Protein AF-A0A133UQM3-F1 (afdb_monomer)

Sequence (279 aa):
MIKKIFGLGENEELKEKLNENKQKISELKNKLEEKNKELKKQEKRAKKAITEKQDTDKELKESKHKIKSLEDRIKNLEEKKEDRGNLRKVEFITRKDTISLIKELNTLKSEKKSLITNYIENPQKAGDKKIINILNRIDSQTGYIHLQDGFKIINCVLVPPIPLKSEFFRKKRFKLEKLFEALNSDTEIGFISAHVGKTAIGLLSGTEILNFNTIKTEIKGKHSKGGFSQGRFERRRKEQIKKHVKKLAEMFKDYIEKSDYIVLNGNRRIITELKNLLP

InterPro domains:
  IPR004403 Peptide chain release factor eRF1/aRF1 [PTHR10113] (142-275)
  IPR040783 Actinobacteria/chloroflexi VLRF1 release factor [PF18859] (189-275)
  IPR042226 eRF1, domain 2 superfamily [G3DSA:3.30.420.60] (175-279)

Mean predicted aligned error: 15.22 Å

Radius of gyration: 43.63 Å; Cα contacts (8 Å, |Δi|>4): 286; chains: 1; bounding box: 125×51×116 Å

Organism: NCBI:txid1698268

Secondary structure (DSSP, 8-state):
--SSSS--HHHHHHHHHHHHHHHHHHHHHHHHHHHHHHHHHHHHHHHHHHHHHHHHHHHHHHHHHHHHHHHHHHHHHHHHHHTS----------HHHHHHHHHHHHH---TTS-EEEEEESSGGGG--HHHHHHHTTS--SS-EEEEE-TTSS-EEEE--SS----EEEEESS---HHHHHHTTS--EEEEEEE-SSEEEEEEEETTEEEEEEEEE---PPPP-S--TTHHHHHHHHHHHHHHHHHHHHHHHHHHHHT-SEEEEEE-HHHHHHHHTT--

Solvent-accessible surface area (backbone atoms only — not comparable to full-atom values): 15941 Å² total; per-residue (Å²): 145,86,92,83,84,72,84,57,70,62,54,51,56,50,50,50,53,50,50,54,50,50,50,51,51,52,53,51,51,52,54,50,53,51,51,50,54,51,48,54,53,50,52,53,50,52,54,50,54,51,50,55,49,53,53,52,52,49,54,52,50,54,51,52,55,50,50,51,55,50,50,54,50,49,50,55,52,48,54,60,48,61,71,58,56,79,75,76,76,85,77,90,74,53,74,67,54,50,53,50,50,52,56,58,52,59,71,47,71,40,92,81,37,41,21,30,26,34,35,24,56,46,48,83,73,57,78,43,70,70,56,25,60,55,44,72,73,52,94,64,92,25,18,35,34,40,38,35,39,74,85,57,84,46,72,49,75,46,70,50,97,54,74,48,78,64,45,82,46,73,28,36,42,58,76,54,62,68,61,53,48,66,74,66,52,77,56,30,35,16,38,34,44,39,46,94,39,44,28,42,39,32,33,33,40,77,93,44,75,78,42,77,50,76,52,75,49,98,57,78,77,84,78,88,71,86,56,96,59,47,68,61,53,53,50,53,43,52,51,47,50,52,54,49,44,51,53,49,43,62,68,43,46,70,37,54,79,68,25,82,43,76,47,86,44,65,42,66,70,58,53,56,59,36,62,75,65,48,134

pLDDT: mean 85.3, std 12.27, range [39.72, 96.81]

Foldseek 3Di:
DPPPDDPPVVVVVVVVVVVVVVVVVVVVVVVVVVVVVVVVVVVVVVVVVVVVVVVVVVVVVVVVVVVVVVVVVVVVVVVVVPVLDDDPPPDDDDLVVVLVVLVVQQVAFDPVLFKKKWWFQALVLPPDPVSSSVVVVDDANQGWIFIAGNVRPDTDIDHAPHRDDTDIGRGRGHDCVVSVCSSVDQFKEWEWADDQQKIKTFIDTDHDTPGIDIDGDDADDQDPDDDPCNVVNVVVNVVSLLVVLLVVQVVCQVSVVVGPYYHYHYDPVSSVSNVVSHD

Structure (mmCIF, N/CA/C/O backbone):
data_AF-A0A133UQM3-F1
#
_entry.id   AF-A0A133UQM3-F1
#
loop_
_atom_site.group_PDB
_atom_site.id
_atom_site.type_symbol
_atom_site.label_atom_id
_atom_site.label_alt_id
_atom_site.label_comp_id
_atom_site.label_asym_id
_atom_site.label_entity_id
_atom_site.label_seq_id
_atom_site.pdbx_PDB_ins_code
_atom_site.Cartn_x
_atom_site.Cartn_y
_atom_site.Cartn_z
_atom_site.occupancy
_atom_site.B_iso_or_equiv
_atom_site.auth_seq_id
_atom_site.auth_comp_id
_atom_site.auth_asym_id
_atom_site.auth_atom_id
_atom_site.pdbx_PDB_model_num
ATOM 1 N N . MET A 1 1 ? 100.388 -32.449 -81.954 1.00 48.84 1 MET A N 1
ATOM 2 C CA . MET A 1 1 ? 100.857 -33.262 -80.811 1.00 48.84 1 MET A CA 1
ATOM 3 C C . MET A 1 1 ? 101.412 -32.392 -79.669 1.00 48.84 1 MET A C 1
ATOM 5 O O . MET A 1 1 ? 102.444 -32.733 -79.128 1.00 48.84 1 MET A O 1
ATOM 9 N N . ILE A 1 2 ? 100.751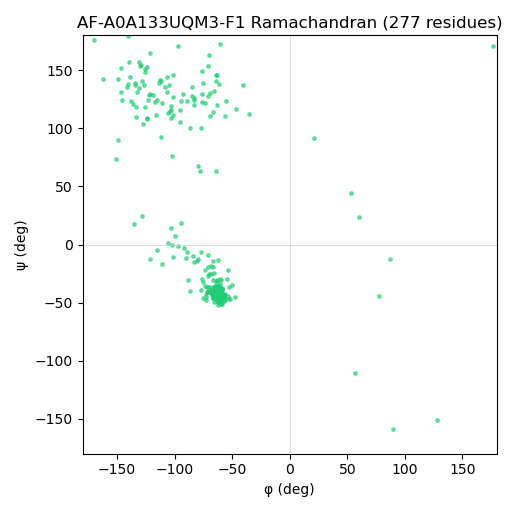 -31.296 -79.254 1.00 39.72 2 ILE A N 1
ATOM 10 C CA . ILE A 1 2 ? 101.124 -30.524 -78.043 1.00 39.72 2 ILE A CA 1
ATOM 11 C C . ILE A 1 2 ? 99.849 -29.876 -77.476 1.00 39.72 2 ILE A C 1
ATOM 13 O O . ILE A 1 2 ? 99.592 -28.695 -77.661 1.00 39.72 2 ILE A O 1
ATOM 17 N N . LYS A 1 3 ? 98.978 -30.677 -76.855 1.00 39.78 3 LYS A N 1
ATOM 18 C CA . LYS A 1 3 ? 97.788 -30.177 -76.133 1.00 39.78 3 LYS A CA 1
ATOM 19 C C . LYS A 1 3 ? 97.709 -30.745 -74.709 1.00 39.78 3 LYS A C 1
ATOM 21 O O . LYS A 1 3 ? 96.630 -30.883 -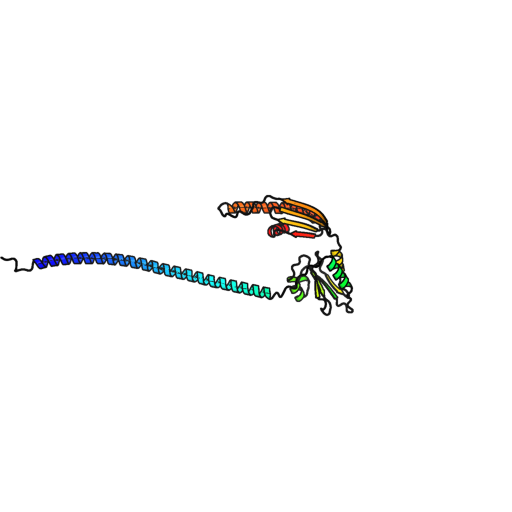74.153 1.00 39.78 3 LYS A O 1
ATOM 26 N N . LYS A 1 4 ? 98.862 -31.140 -74.150 1.00 45.03 4 LYS A N 1
ATOM 27 C CA . LYS A 1 4 ? 98.952 -31.936 -72.914 1.00 45.03 4 LYS A CA 1
ATOM 28 C C . LYS A 1 4 ? 100.006 -31.458 -71.900 1.00 45.03 4 LYS A C 1
ATOM 30 O O . LYS A 1 4 ? 100.385 -32.247 -71.049 1.00 45.03 4 LYS A O 1
ATOM 35 N N . ILE A 1 5 ? 100.508 -30.216 -71.992 1.00 48.62 5 ILE A N 1
ATOM 36 C CA . ILE A 1 5 ? 101.661 -29.773 -71.168 1.00 48.62 5 ILE A CA 1
ATOM 37 C C . ILE A 1 5 ? 101.398 -28.547 -70.266 1.00 48.62 5 ILE A C 1
ATOM 39 O O . ILE A 1 5 ? 102.153 -28.343 -69.328 1.00 48.62 5 ILE A O 1
ATOM 43 N N . PHE A 1 6 ? 100.307 -27.788 -70.407 1.00 46.19 6 PHE A N 1
ATOM 44 C CA . PHE A 1 6 ? 100.011 -26.704 -69.452 1.00 46.19 6 PHE A CA 1
ATOM 45 C C . PHE A 1 6 ? 98.523 -26.674 -69.095 1.00 46.19 6 PHE A C 1
ATOM 47 O O . PHE A 1 6 ? 97.685 -26.598 -69.991 1.00 46.19 6 PHE A O 1
ATOM 54 N N . GLY A 1 7 ? 98.210 -26.768 -67.795 1.00 51.22 7 GLY A N 1
ATOM 55 C CA . GLY A 1 7 ? 96.870 -26.820 -67.187 1.00 51.22 7 GLY A CA 1
ATOM 56 C C . GLY A 1 7 ? 96.035 -25.550 -67.388 1.00 51.22 7 GLY A C 1
ATOM 57 O O . GLY A 1 7 ? 95.692 -24.848 -66.442 1.00 51.22 7 GLY A O 1
ATOM 58 N N . LEU A 1 8 ? 95.730 -25.239 -68.647 1.00 50.31 8 LEU A N 1
ATOM 59 C CA . LEU A 1 8 ? 94.921 -24.098 -69.071 1.00 50.31 8 LEU A CA 1
ATOM 60 C C . LEU A 1 8 ? 93.421 -24.441 -69.105 1.00 50.31 8 LEU A C 1
ATOM 62 O O . LEU A 1 8 ? 92.612 -23.580 -68.785 1.00 50.31 8 LEU A O 1
ATOM 66 N N . GLY A 1 9 ? 93.051 -25.700 -69.384 1.00 52.28 9 GLY A N 1
ATOM 67 C CA . GLY A 1 9 ? 91.649 -26.154 -69.377 1.00 52.28 9 GLY A CA 1
ATOM 68 C C . GLY A 1 9 ? 91.031 -26.250 -67.976 1.00 52.28 9 GLY A C 1
ATOM 69 O O . GLY A 1 9 ? 89.885 -25.861 -67.780 1.00 52.28 9 GLY A O 1
ATOM 70 N N . GLU A 1 10 ? 91.811 -26.667 -66.973 1.00 54.97 10 GLU A N 1
ATOM 71 C CA . GLU A 1 10 ? 91.363 -26.673 -65.569 1.00 54.97 10 GLU A CA 1
ATOM 72 C C . GLU A 1 10 ? 91.143 -25.248 -65.037 1.00 54.97 10 GLU A C 1
ATOM 74 O O . GLU A 1 10 ? 90.263 -25.020 -64.214 1.00 54.97 10 GLU A O 1
ATOM 79 N N . ASN A 1 11 ? 91.899 -24.262 -65.532 1.00 59.81 11 ASN A N 1
ATOM 80 C CA . ASN A 1 11 ? 91.838 -22.873 -65.072 1.00 59.81 11 ASN A CA 1
ATOM 81 C C . ASN A 1 11 ? 90.609 -22.108 -65.603 1.00 59.81 11 ASN A C 1
ATOM 83 O O . ASN A 1 11 ? 90.114 -21.202 -64.931 1.00 59.81 11 ASN A O 1
ATOM 87 N N . GLU A 1 12 ? 90.108 -22.456 -66.791 1.00 65.56 12 GLU A N 1
ATOM 88 C CA . GLU A 1 12 ? 88.850 -21.914 -67.329 1.00 65.56 12 GLU A CA 1
ATOM 89 C C . GLU A 1 12 ? 87.627 -22.540 -66.647 1.00 65.56 12 GLU A C 1
ATOM 91 O O . GLU A 1 12 ? 86.774 -21.798 -66.156 1.00 65.56 12 GLU A O 1
ATOM 96 N N . GLU A 1 13 ? 87.593 -23.867 -66.475 1.00 68.56 13 GLU A N 1
ATOM 97 C CA . GLU A 1 13 ? 86.526 -24.538 -65.712 1.00 68.56 13 GLU A CA 1
ATOM 98 C C . GLU A 1 13 ? 86.466 -24.067 -64.249 1.00 68.56 13 GLU A C 1
ATOM 100 O O . GLU A 1 13 ? 85.384 -23.904 -63.676 1.00 68.56 13 GLU A O 1
ATOM 105 N N . LEU A 1 14 ? 87.621 -23.829 -63.615 1.00 71.56 14 LEU A N 1
ATOM 106 C CA . LEU A 1 14 ? 87.687 -23.285 -62.256 1.00 71.56 14 LEU A CA 1
ATOM 107 C C . LEU A 1 14 ? 87.132 -21.856 -62.184 1.00 71.56 14 LEU A C 1
ATOM 109 O O . LEU A 1 14 ? 86.485 -21.509 -61.194 1.00 71.56 14 LEU A O 1
ATOM 113 N N . LYS A 1 15 ? 87.344 -21.028 -63.216 1.00 73.94 15 LYS A N 1
ATOM 114 C CA . LYS A 1 15 ? 86.800 -19.661 -63.284 1.00 73.94 15 LYS A CA 1
ATOM 115 C C . LYS A 1 15 ? 85.288 -19.647 -63.496 1.00 73.94 15 LYS A C 1
ATOM 117 O O . LYS A 1 15 ? 84.616 -18.853 -62.837 1.00 73.94 15 LYS A O 1
ATOM 122 N N . GLU A 1 16 ? 84.750 -20.522 -64.344 1.00 77.75 16 GLU A N 1
ATOM 123 C CA . GLU A 1 16 ? 83.298 -20.679 -64.507 1.00 77.75 16 GLU A CA 1
ATOM 124 C C . GLU A 1 16 ? 82.640 -21.140 -63.207 1.00 77.75 16 GLU A C 1
ATOM 126 O O . GLU A 1 16 ? 81.738 -20.464 -62.708 1.00 77.75 16 GLU A O 1
ATOM 131 N N . LYS A 1 17 ? 83.170 -22.193 -62.569 1.00 79.50 17 LYS A N 1
ATOM 132 C CA . LYS A 1 17 ? 82.683 -22.670 -61.262 1.00 79.50 17 LYS A CA 1
ATOM 133 C C . LYS A 1 17 ? 82.770 -21.590 -60.184 1.00 79.50 17 LYS A C 1
ATOM 135 O O . LYS A 1 17 ? 81.877 -21.475 -59.345 1.00 79.50 17 LYS A O 1
ATOM 140 N N . LEU A 1 18 ? 83.826 -20.770 -60.183 1.00 80.25 18 LEU A N 1
ATOM 141 C CA . LEU A 1 18 ? 83.955 -19.642 -59.257 1.00 80.25 18 LEU A CA 1
ATOM 142 C C . LEU A 1 18 ? 82.853 -18.597 -59.489 1.00 80.25 18 LEU A C 1
ATOM 144 O O . LEU A 1 18 ? 82.320 -18.048 -58.524 1.00 80.25 18 LEU A O 1
ATOM 148 N N . ASN A 1 19 ? 82.514 -18.311 -60.746 1.00 81.31 19 ASN A N 1
ATOM 149 C CA . ASN A 1 19 ? 81.503 -17.319 -61.094 1.00 81.31 19 ASN A CA 1
ATOM 150 C C . ASN A 1 19 ? 80.082 -17.821 -60.788 1.00 81.31 19 ASN A C 1
ATOM 152 O O . ASN A 1 19 ? 79.305 -17.103 -60.160 1.00 81.31 19 ASN A O 1
ATOM 156 N N . GLU A 1 20 ? 79.782 -19.082 -61.109 1.00 82.38 20 GLU A N 1
ATOM 157 C CA . GLU A 1 20 ? 78.534 -19.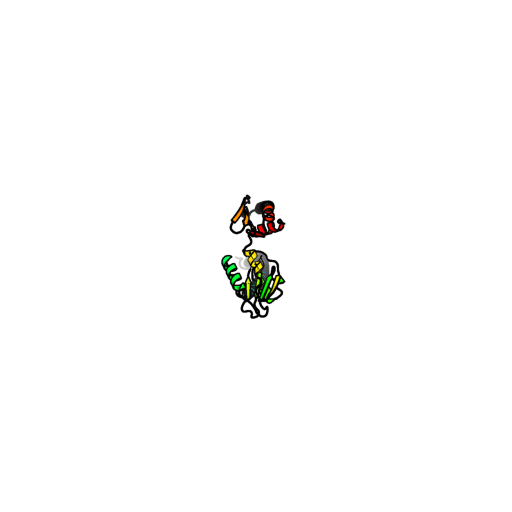750 -60.718 1.00 82.38 20 GLU A CA 1
ATOM 158 C C . GLU A 1 20 ? 78.363 -19.789 -59.197 1.00 82.38 20 GLU A C 1
ATOM 160 O O . GLU A 1 20 ? 77.297 -19.469 -58.669 1.00 82.38 20 GLU A O 1
ATOM 165 N N . ASN A 1 21 ? 79.426 -20.125 -58.460 1.00 83.19 21 ASN A N 1
ATOM 166 C CA . ASN A 1 21 ? 79.391 -20.127 -57.000 1.00 83.19 21 ASN A CA 1
ATOM 167 C C . ASN A 1 21 ? 79.179 -18.718 -56.438 1.00 83.19 21 ASN A C 1
ATOM 169 O O . ASN A 1 21 ? 78.422 -18.554 -55.483 1.00 83.19 21 ASN A O 1
ATOM 173 N N . LYS A 1 22 ? 79.784 -17.683 -57.034 1.00 83.44 22 LYS A N 1
ATOM 174 C CA . LYS A 1 22 ? 79.541 -16.284 -56.647 1.00 83.44 22 LYS A CA 1
ATOM 175 C C . LYS A 1 22 ? 78.092 -15.864 -56.896 1.00 83.44 22 LYS A C 1
ATOM 177 O O . LYS A 1 22 ? 77.503 -15.224 -56.024 1.00 83.44 22 LYS A O 1
ATOM 182 N N . GLN A 1 23 ? 77.505 -16.258 -58.025 1.00 83.69 23 GLN A N 1
ATOM 183 C CA . GLN A 1 23 ? 76.090 -16.014 -58.320 1.00 83.69 23 GLN A CA 1
ATOM 184 C C . GLN A 1 23 ? 75.180 -16.731 -57.315 1.00 83.69 23 GLN A C 1
ATOM 186 O O . GLN A 1 23 ? 74.346 -16.081 -56.686 1.00 83.69 23 GLN A O 1
ATOM 191 N N . LYS A 1 24 ? 75.420 -18.021 -57.043 1.00 85.50 24 LYS A N 1
ATOM 192 C CA . LYS A 1 24 ? 74.698 -18.783 -56.006 1.00 85.50 24 LYS A CA 1
ATOM 193 C C . LYS A 1 24 ? 74.812 -18.152 -54.624 1.00 85.50 24 LYS A C 1
ATOM 195 O O . LYS A 1 24 ? 73.818 -18.058 -53.909 1.00 85.50 24 LYS A O 1
ATOM 200 N N . ILE A 1 25 ? 76.003 -17.694 -54.237 1.00 86.31 25 ILE A N 1
ATOM 201 C CA . ILE A 1 25 ? 76.216 -16.999 -52.962 1.00 86.31 25 ILE A CA 1
ATOM 202 C C . ILE A 1 25 ? 75.401 -15.703 -52.921 1.00 86.31 25 ILE A C 1
ATOM 204 O O . ILE A 1 25 ? 74.799 -15.404 -51.891 1.00 86.31 25 ILE A O 1
ATOM 208 N N . SER A 1 26 ? 75.351 -14.941 -54.016 1.00 85.06 26 SER A N 1
ATOM 209 C CA . SER A 1 26 ? 74.553 -13.713 -54.079 1.00 85.06 26 SER A CA 1
ATOM 210 C C . SER A 1 26 ? 73.052 -13.991 -53.988 1.00 85.06 26 SER A C 1
ATOM 212 O O . SER A 1 26 ? 72.344 -13.309 -53.250 1.00 85.06 26 SER A O 1
ATOM 214 N N . GLU A 1 27 ? 72.556 -15.010 -54.687 1.00 86.75 27 GLU A N 1
ATOM 215 C CA . GLU A 1 27 ? 71.149 -15.413 -54.617 1.00 86.75 27 GLU A CA 1
ATOM 216 C C . GLU A 1 27 ? 70.759 -15.909 -53.223 1.00 86.75 27 GLU A C 1
ATOM 218 O O . GLU A 1 27 ? 69.703 -15.550 -52.700 1.00 86.75 27 GLU A O 1
ATOM 223 N N . LEU A 1 28 ? 71.616 -16.720 -52.596 1.00 88.69 28 LEU A N 1
ATOM 224 C CA . LEU A 1 28 ? 71.396 -17.212 -51.238 1.00 88.69 28 LEU A CA 1
ATOM 225 C C . LEU A 1 28 ? 71.399 -16.070 -50.221 1.00 88.69 28 LEU A C 1
ATOM 227 O O . LEU A 1 28 ? 70.564 -16.079 -49.319 1.00 88.69 28 LEU A O 1
ATOM 231 N N . LYS A 1 29 ? 72.273 -15.067 -50.380 1.00 86.25 29 LYS A N 1
ATOM 232 C CA . LYS A 1 29 ? 72.271 -13.860 -49.540 1.00 86.25 29 LYS A CA 1
ATOM 233 C C . LYS A 1 29 ? 70.961 -13.084 -49.665 1.00 86.25 29 LYS A C 1
ATOM 235 O O . LYS A 1 29 ? 70.368 -12.758 -48.640 1.00 86.25 29 LYS A O 1
ATOM 240 N N . ASN A 1 30 ? 70.463 -12.880 -50.884 1.00 88.00 30 ASN A N 1
ATOM 241 C CA . ASN A 1 30 ? 69.186 -12.196 -51.109 1.00 88.00 30 ASN A CA 1
ATOM 242 C C . ASN A 1 30 ? 68.010 -12.967 -50.485 1.00 88.00 30 ASN A C 1
ATOM 244 O O . ASN A 1 30 ? 67.217 -12.392 -49.741 1.00 88.00 30 ASN A O 1
ATOM 248 N N . LYS A 1 31 ? 67.946 -14.291 -50.690 1.00 90.25 31 LYS A N 1
ATOM 249 C CA . LYS A 1 31 ? 66.925 -15.154 -50.063 1.00 90.25 31 LYS A CA 1
ATOM 250 C C . LYS A 1 31 ? 66.995 -15.126 -48.534 1.00 90.25 31 LYS A C 1
ATOM 252 O O . LYS A 1 31 ? 65.964 -15.184 -47.864 1.00 90.25 31 LYS A O 1
ATOM 257 N N . LEU A 1 32 ? 68.200 -15.055 -47.969 1.00 91.62 32 LEU A N 1
ATOM 258 C CA . LEU A 1 32 ? 68.413 -14.977 -46.525 1.00 91.62 32 LEU A CA 1
ATOM 259 C C . LEU A 1 32 ? 67.937 -13.623 -45.974 1.00 91.62 32 LEU A C 1
ATOM 261 O O . LEU A 1 32 ? 67.269 -13.586 -44.940 1.00 91.62 32 LEU A O 1
ATOM 265 N N . GLU A 1 33 ? 68.201 -12.520 -46.677 1.00 90.62 33 GLU A N 1
ATOM 266 C CA . GLU A 1 33 ? 67.678 -11.199 -46.310 1.00 90.62 33 GLU A CA 1
ATOM 267 C C . GLU A 1 33 ? 66.149 -11.125 -46.367 1.00 90.62 33 GLU A C 1
ATOM 269 O O . GLU A 1 33 ? 65.528 -10.582 -45.448 1.00 90.62 33 GLU A O 1
ATOM 274 N N . GLU A 1 34 ? 65.529 -11.685 -47.408 1.00 90.38 34 GLU A N 1
ATOM 275 C CA . GLU A 1 34 ? 64.069 -11.752 -47.531 1.00 90.38 34 GLU A CA 1
ATOM 276 C C . GLU A 1 34 ? 63.445 -12.568 -46.396 1.00 90.38 34 GLU A C 1
ATOM 278 O O . GLU A 1 34 ? 62.572 -12.060 -45.685 1.00 90.38 34 GLU A O 1
ATOM 283 N N . LYS A 1 35 ? 63.958 -13.778 -46.133 1.00 89.00 35 LYS A N 1
ATOM 284 C CA . LYS A 1 35 ? 63.494 -14.604 -45.007 1.00 89.00 35 LYS A CA 1
ATOM 285 C C . LYS A 1 35 ? 63.664 -13.906 -43.660 1.00 89.00 35 LYS A C 1
ATOM 287 O O . LYS A 1 35 ? 62.772 -13.980 -42.818 1.00 89.00 35 LYS A O 1
ATOM 292 N N . ASN A 1 36 ? 64.761 -13.181 -43.449 1.00 86.12 36 ASN A N 1
ATOM 293 C CA . ASN A 1 36 ? 64.969 -12.413 -42.219 1.00 86.12 36 ASN A CA 1
ATOM 294 C C . ASN A 1 36 ? 63.960 -11.266 -42.065 1.00 86.12 36 ASN A C 1
ATOM 296 O O . ASN A 1 36 ? 63.510 -10.981 -40.951 1.00 86.12 36 ASN A O 1
ATOM 300 N N . LYS A 1 37 ? 63.580 -10.598 -43.161 1.00 89.75 37 LYS A N 1
ATOM 301 C CA . LYS A 1 37 ? 62.522 -9.574 -43.141 1.00 89.75 37 LYS A CA 1
ATOM 302 C C . LYS A 1 37 ? 61.162 -10.191 -42.804 1.00 89.75 37 LYS A C 1
ATOM 304 O O . LYS A 1 37 ? 60.422 -9.618 -42.000 1.00 89.75 37 LYS A O 1
ATOM 309 N N . GLU A 1 38 ? 60.844 -11.358 -43.362 1.00 89.06 38 GLU A N 1
ATOM 310 C CA . GLU A 1 38 ? 59.617 -12.093 -43.037 1.00 89.06 38 GLU A CA 1
ATOM 311 C C . GLU A 1 38 ? 59.578 -12.542 -41.575 1.00 89.06 38 GLU A C 1
ATOM 313 O O . GLU A 1 38 ? 58.576 -12.301 -40.896 1.00 89.06 38 GLU A O 1
ATOM 318 N N . LEU A 1 39 ? 60.679 -13.102 -41.063 1.00 91.69 39 LEU A N 1
ATOM 319 C CA . LEU A 1 39 ? 60.806 -13.536 -39.672 1.00 91.69 39 LEU A CA 1
ATOM 320 C C . LEU A 1 39 ? 60.547 -12.368 -38.710 1.00 91.69 39 LEU A C 1
ATOM 322 O O . LEU A 1 39 ? 59.686 -12.463 -37.838 1.00 91.69 39 LEU A O 1
ATOM 326 N N . LYS A 1 40 ? 61.179 -11.207 -38.938 1.00 88.50 40 LYS A N 1
ATOM 327 C CA . LYS A 1 40 ? 60.949 -9.992 -38.132 1.00 88.50 40 LYS A CA 1
ATOM 328 C C . LYS A 1 40 ? 59.487 -9.535 -38.157 1.00 88.50 40 LYS A C 1
ATOM 330 O O . LYS A 1 40 ? 58.956 -9.058 -37.150 1.00 88.50 40 LYS A O 1
ATOM 335 N N . LYS A 1 41 ? 58.808 -9.663 -39.303 1.00 91.25 41 LYS A N 1
ATOM 336 C CA . LYS A 1 41 ? 57.383 -9.318 -39.436 1.00 91.25 41 LYS A CA 1
ATOM 337 C C . LYS A 1 41 ? 56.499 -10.298 -38.661 1.00 91.25 41 LYS A C 1
ATOM 339 O O . LYS A 1 41 ? 55.540 -9.859 -38.023 1.00 91.25 41 LYS A O 1
ATOM 344 N N . GLN A 1 42 ? 56.819 -11.591 -38.694 1.00 87.56 42 GLN A N 1
ATOM 345 C CA . GLN A 1 42 ? 56.122 -12.621 -37.921 1.00 87.56 42 GLN A CA 1
ATOM 346 C C . GLN A 1 42 ? 56.341 -12.442 -36.416 1.00 87.56 42 GLN A C 1
ATOM 348 O O . GLN A 1 42 ? 55.364 -12.421 -35.673 1.00 87.56 42 GLN A O 1
ATOM 353 N N . GLU A 1 43 ? 57.570 -12.185 -35.968 1.00 87.38 43 GLU A N 1
ATOM 354 C CA . GLU A 1 43 ? 57.878 -11.892 -34.562 1.00 87.38 43 GLU A CA 1
ATOM 355 C C . GLU A 1 43 ? 57.114 -10.667 -34.051 1.00 87.38 43 GLU A C 1
ATOM 357 O O . GLU A 1 43 ? 56.551 -10.684 -32.956 1.00 87.38 43 GLU A O 1
ATOM 362 N N . LYS A 1 44 ? 57.032 -9.599 -34.856 1.00 88.50 44 LYS A N 1
ATOM 363 C CA . LYS A 1 44 ? 56.258 -8.402 -34.498 1.00 88.50 44 LYS A CA 1
ATOM 364 C C . LYS A 1 44 ? 54.759 -8.700 -34.382 1.00 88.50 44 LYS A C 1
ATOM 366 O O . LYS A 1 44 ? 54.106 -8.152 -33.498 1.00 88.50 44 LYS A O 1
ATOM 371 N N . ARG A 1 45 ? 54.209 -9.555 -35.254 1.00 88.19 45 ARG A N 1
ATOM 372 C CA . ARG A 1 45 ? 52.808 -10.012 -35.174 1.00 88.19 45 ARG A CA 1
ATOM 373 C C . ARG A 1 45 ? 52.571 -10.885 -33.943 1.00 88.19 45 ARG A C 1
ATOM 375 O O . ARG A 1 45 ? 51.597 -10.654 -33.238 1.00 88.19 45 ARG A O 1
ATOM 382 N N . ALA A 1 46 ? 53.480 -11.814 -33.653 1.00 87.69 46 ALA A N 1
ATOM 383 C CA . ALA A 1 46 ? 53.406 -12.676 -32.479 1.00 87.69 46 ALA A CA 1
ATOM 384 C C . ALA A 1 46 ? 53.431 -11.857 -31.180 1.00 87.69 46 ALA A C 1
ATOM 386 O O . ALA A 1 46 ? 52.585 -12.059 -30.316 1.00 87.69 46 ALA A O 1
ATOM 387 N N . LYS A 1 47 ? 54.325 -10.861 -31.077 1.00 91.56 47 LYS A N 1
ATOM 388 C CA . LYS A 1 47 ? 54.373 -9.946 -29.925 1.00 91.56 47 LYS A CA 1
ATOM 389 C C . LYS A 1 47 ? 53.055 -9.196 -29.725 1.00 91.56 47 LYS A C 1
ATOM 391 O O . LYS A 1 47 ? 52.549 -9.175 -28.612 1.00 91.56 47 LYS A O 1
ATOM 396 N N . LYS A 1 48 ? 52.477 -8.636 -30.795 1.00 90.56 48 LYS A N 1
ATOM 397 C CA . LYS A 1 48 ? 51.180 -7.940 -30.722 1.00 90.56 48 LYS A CA 1
ATOM 398 C C . LYS A 1 48 ? 50.045 -8.857 -30.266 1.00 90.56 48 LYS A C 1
ATOM 400 O O . LYS A 1 48 ? 49.311 -8.485 -29.362 1.00 90.56 48 LYS A O 1
ATOM 405 N N . ALA A 1 49 ? 49.947 -10.058 -30.835 1.00 89.56 49 ALA A N 1
ATOM 406 C CA . ALA A 1 49 ? 48.914 -11.022 -30.463 1.00 89.56 49 ALA A CA 1
ATOM 407 C C . ALA A 1 49 ? 49.031 -11.467 -28.993 1.00 89.56 49 ALA A C 1
ATOM 409 O O . ALA A 1 49 ? 48.020 -11.671 -28.327 1.00 89.56 49 ALA A O 1
ATOM 410 N N . ILE A 1 50 ? 50.257 -11.589 -28.468 1.00 91.12 50 ILE A N 1
ATOM 411 C CA . ILE A 1 50 ? 50.487 -11.886 -27.048 1.00 91.12 50 ILE A CA 1
ATOM 412 C C . ILE A 1 50 ? 49.995 -10.734 -26.169 1.00 91.12 50 ILE A C 1
ATOM 414 O O . ILE A 1 50 ? 49.322 -10.993 -25.177 1.00 91.12 50 ILE A O 1
ATOM 418 N N . THR A 1 51 ? 50.291 -9.483 -26.530 1.00 89.50 51 THR A N 1
ATOM 419 C CA . THR A 1 51 ? 49.815 -8.312 -25.778 1.00 89.50 51 THR A CA 1
ATOM 420 C C . THR A 1 51 ? 48.289 -8.214 -25.796 1.00 89.50 51 THR A C 1
ATOM 422 O O . THR A 1 51 ? 47.682 -8.127 -24.738 1.00 89.50 51 THR A O 1
ATOM 425 N N . GLU A 1 52 ? 47.654 -8.347 -26.964 1.00 91.75 52 GLU A N 1
ATOM 426 C CA . GLU A 1 52 ? 46.186 -8.342 -27.089 1.00 91.75 52 GLU A CA 1
ATOM 427 C C . GLU A 1 52 ? 45.536 -9.472 -26.271 1.00 91.75 52 GLU A C 1
ATOM 429 O O . GLU A 1 52 ? 44.509 -9.278 -25.616 1.00 91.75 52 GLU A O 1
ATOM 434 N N . LYS A 1 53 ? 46.159 -10.656 -26.241 1.00 93.69 53 LYS A N 1
ATOM 435 C CA . LYS A 1 53 ? 45.714 -11.761 -25.386 1.00 93.69 53 LYS A CA 1
ATOM 436 C C . LYS A 1 53 ? 45.841 -11.422 -23.896 1.00 93.69 53 LYS A C 1
ATOM 438 O O . LYS A 1 53 ? 44.931 -11.703 -23.128 1.00 93.69 53 LYS A O 1
ATOM 443 N N . GLN A 1 54 ? 46.948 -10.813 -23.477 1.00 92.00 54 GLN A N 1
ATOM 444 C CA . GLN A 1 54 ? 47.149 -10.417 -22.080 1.00 92.00 54 GLN A CA 1
ATOM 445 C C . GLN A 1 54 ? 46.137 -9.357 -21.630 1.00 92.00 54 GLN A C 1
ATOM 447 O O . GLN A 1 54 ? 45.606 -9.456 -20.523 1.00 92.00 54 GLN A O 1
ATOM 452 N N . ASP A 1 55 ? 45.841 -8.381 -22.488 1.00 90.81 55 ASP A N 1
ATOM 453 C CA . ASP A 1 55 ? 44.856 -7.337 -22.202 1.00 90.81 55 ASP A CA 1
ATOM 454 C C . ASP A 1 55 ? 43.443 -7.929 -22.076 1.00 90.81 55 ASP A C 1
ATOM 456 O O . ASP A 1 55 ? 42.746 -7.678 -21.091 1.00 90.81 55 ASP A O 1
ATOM 460 N N . THR A 1 56 ? 43.049 -8.806 -23.004 1.00 89.88 56 THR A N 1
ATOM 461 C CA . THR A 1 56 ? 41.745 -9.493 -22.947 1.00 89.88 56 THR A CA 1
ATOM 462 C C . THR A 1 56 ? 41.619 -10.435 -21.745 1.00 89.88 56 THR A C 1
ATOM 464 O O . THR A 1 56 ? 40.569 -10.472 -21.098 1.00 89.88 56 THR A O 1
ATOM 467 N N . ASP A 1 57 ? 42.686 -11.150 -21.373 1.00 90.00 57 ASP A N 1
ATOM 468 C CA . ASP A 1 57 ? 42.715 -11.991 -20.169 1.00 90.00 57 ASP A CA 1
ATOM 469 C C . ASP A 1 57 ? 42.553 -11.151 -18.888 1.00 90.00 57 ASP A C 1
ATOM 471 O O . ASP A 1 57 ? 41.875 -11.569 -17.938 1.00 90.00 57 ASP A O 1
ATOM 475 N N . LYS A 1 58 ? 43.131 -9.942 -18.859 1.00 91.38 58 LYS A N 1
ATOM 476 C CA . LYS A 1 58 ? 42.974 -8.998 -17.747 1.00 91.38 58 LYS A CA 1
ATOM 477 C C . LYS A 1 58 ? 41.527 -8.512 -17.626 1.00 91.38 58 LYS A C 1
ATOM 479 O O . LYS A 1 58 ? 40.949 -8.615 -16.542 1.00 91.38 58 LYS A O 1
ATOM 484 N N . GLU A 1 59 ? 40.917 -8.070 -18.724 1.00 91.81 59 GLU A N 1
ATOM 485 C CA . GLU A 1 59 ? 39.510 -7.635 -18.755 1.00 91.81 59 GLU A CA 1
ATOM 486 C C . GLU A 1 59 ? 38.541 -8.758 -18.350 1.00 91.81 59 GLU A C 1
ATOM 488 O O . GLU A 1 59 ? 37.582 -8.542 -17.595 1.00 91.81 59 GLU A O 1
ATOM 493 N N . LEU A 1 60 ? 38.810 -9.990 -18.799 1.00 93.81 60 LEU A N 1
ATOM 494 C CA . LEU A 1 60 ? 38.026 -11.166 -18.432 1.00 93.81 60 LEU A CA 1
ATOM 495 C C . LEU A 1 60 ? 38.105 -11.441 -16.926 1.00 93.81 60 LEU A C 1
ATOM 497 O O . LEU A 1 60 ? 37.090 -11.751 -16.293 1.00 93.81 60 LEU A O 1
ATOM 501 N N . LYS A 1 61 ? 39.300 -11.324 -16.335 1.00 93.00 61 LYS A N 1
ATOM 502 C CA . LYS A 1 61 ? 39.508 -11.531 -14.898 1.00 93.00 61 LYS A CA 1
ATOM 503 C C . LYS A 1 61 ? 38.777 -10.474 -14.070 1.00 93.00 61 LYS A C 1
ATOM 505 O O . LYS A 1 61 ? 38.085 -10.828 -13.115 1.00 93.00 61 LYS A O 1
ATOM 510 N N . GLU A 1 62 ? 38.872 -9.204 -14.453 1.00 92.31 62 GLU A N 1
ATOM 511 C CA . GLU A 1 62 ? 38.152 -8.104 -13.799 1.00 92.31 62 GLU A CA 1
ATOM 512 C C . GLU A 1 62 ? 36.630 -8.305 -13.864 1.00 92.31 62 GLU A C 1
ATOM 514 O O . GLU A 1 62 ? 35.932 -8.189 -12.851 1.00 92.31 62 GLU A O 1
ATOM 519 N N . SER A 1 63 ? 36.116 -8.709 -15.028 1.00 91.31 63 SER A N 1
ATOM 520 C CA . SER A 1 63 ? 34.693 -9.004 -15.221 1.00 91.31 63 SER A CA 1
ATOM 521 C C . SER A 1 63 ? 34.219 -10.173 -14.351 1.00 91.31 63 SER A C 1
ATOM 523 O O . SER A 1 63 ? 33.183 -10.064 -13.691 1.00 91.31 63 SER A O 1
ATOM 525 N N . LYS A 1 64 ? 34.994 -11.265 -14.268 1.00 91.25 64 LYS A N 1
ATOM 526 C CA . LYS A 1 64 ? 34.691 -12.412 -13.390 1.00 91.25 64 LYS A CA 1
ATOM 527 C C . LYS A 1 64 ? 34.654 -12.018 -11.914 1.00 91.25 64 LYS A C 1
ATOM 529 O O . LYS A 1 64 ? 33.739 -12.423 -11.201 1.00 91.25 64 LYS A O 1
ATOM 534 N N . HIS A 1 65 ? 35.606 -11.202 -11.456 1.00 93.38 65 HIS A N 1
ATOM 535 C CA . HIS A 1 65 ? 35.594 -10.691 -10.083 1.00 93.38 65 HIS A CA 1
ATOM 536 C C . HIS A 1 65 ? 34.347 -9.847 -9.796 1.00 93.38 65 HIS A C 1
ATOM 538 O O . HIS A 1 65 ? 33.753 -9.969 -8.724 1.00 93.38 65 HIS A O 1
ATOM 544 N N . LYS A 1 66 ? 33.913 -9.029 -10.761 1.00 93.31 66 LYS A N 1
ATOM 545 C CA . LYS A 1 66 ? 32.712 -8.201 -10.625 1.00 93.31 66 LYS A CA 1
ATOM 546 C C . LYS A 1 66 ? 31.434 -9.036 -10.564 1.00 93.31 66 LYS A C 1
ATOM 548 O O . LYS A 1 66 ? 30.586 -8.753 -9.723 1.00 93.31 66 LYS A O 1
ATOM 553 N N . ILE A 1 67 ? 31.316 -10.068 -11.402 1.00 93.19 67 ILE A N 1
ATOM 554 C CA . ILE A 1 67 ? 30.187 -11.012 -11.367 1.00 93.19 67 ILE A CA 1
ATOM 555 C C . ILE A 1 67 ? 30.121 -11.692 -10.002 1.00 93.19 67 ILE A C 1
ATOM 557 O O . ILE A 1 67 ? 29.094 -11.591 -9.343 1.00 93.19 67 ILE A O 1
ATOM 561 N N . LYS A 1 68 ? 31.237 -12.254 -9.524 1.00 92.56 68 LYS A N 1
ATOM 562 C CA . LYS A 1 68 ? 31.289 -12.910 -8.211 1.00 92.56 68 LYS A CA 1
ATOM 563 C C . LYS A 1 68 ? 30.880 -11.968 -7.073 1.00 92.56 68 LYS A C 1
ATOM 565 O O . LYS A 1 68 ? 30.067 -12.324 -6.232 1.00 92.56 68 LYS A O 1
ATOM 570 N N . SER A 1 69 ? 31.375 -10.728 -7.082 1.00 92.75 69 SER A N 1
ATOM 571 C CA . SER A 1 69 ? 30.985 -9.719 -6.087 1.00 92.75 69 SER A CA 1
ATOM 572 C C . SER A 1 69 ? 29.489 -9.373 -6.136 1.00 92.75 69 SER A C 1
ATOM 574 O O . SER A 1 69 ? 28.877 -9.110 -5.097 1.00 92.75 69 SER A O 1
ATOM 576 N N . LEU A 1 70 ? 28.888 -9.350 -7.329 1.00 91.50 70 LEU A N 1
ATOM 577 C CA . LEU A 1 70 ? 27.453 -9.122 -7.494 1.00 91.50 70 LEU A CA 1
ATOM 578 C C . LEU A 1 70 ? 26.629 -10.332 -7.044 1.00 91.50 70 LEU A C 1
ATOM 580 O O . LEU A 1 70 ? 25.622 -10.134 -6.371 1.00 91.50 70 LEU A O 1
ATOM 584 N N . GLU A 1 71 ? 27.066 -11.550 -7.355 1.00 88.69 71 GLU A N 1
ATOM 585 C CA . GLU A 1 71 ? 26.449 -12.796 -6.885 1.00 88.69 71 GLU A CA 1
ATOM 586 C C . GLU A 1 71 ? 26.467 -12.872 -5.356 1.00 88.69 71 GLU A C 1
ATOM 588 O O . GLU A 1 71 ? 25.419 -13.067 -4.744 1.00 88.69 71 GLU A O 1
ATOM 593 N N . ASP A 1 72 ? 27.612 -12.592 -4.726 1.00 91.88 72 ASP A N 1
ATOM 594 C CA . ASP A 1 72 ? 27.735 -12.544 -3.266 1.00 91.88 72 ASP A CA 1
ATOM 595 C C . ASP A 1 72 ? 26.800 -11.481 -2.661 1.00 91.88 72 ASP A C 1
ATOM 597 O O . ASP A 1 72 ? 26.183 -11.691 -1.614 1.00 91.88 72 ASP A O 1
ATOM 601 N N . ARG A 1 73 ? 26.642 -10.324 -3.318 1.00 91.75 73 ARG A N 1
ATOM 602 C CA . ARG A 1 73 ? 25.681 -9.293 -2.892 1.00 91.75 73 ARG A CA 1
ATOM 603 C C . ARG A 1 73 ? 24.233 -9.753 -3.028 1.00 91.75 73 ARG A C 1
ATOM 605 O O . ARG A 1 73 ? 23.446 -9.461 -2.131 1.00 91.75 73 ARG A O 1
ATOM 612 N N . ILE A 1 74 ? 23.876 -10.427 -4.120 1.00 87.75 74 ILE A N 1
ATOM 613 C CA . ILE A 1 74 ? 22.527 -10.971 -4.333 1.00 87.75 74 ILE A CA 1
ATOM 614 C C . ILE A 1 74 ? 22.225 -12.018 -3.266 1.00 87.75 74 ILE A C 1
ATOM 616 O O . ILE A 1 74 ? 21.219 -11.877 -2.578 1.00 87.75 74 ILE A O 1
ATOM 620 N N . LYS A 1 75 ? 23.138 -12.967 -3.038 1.00 84.44 75 LYS A N 1
ATOM 621 C CA . LYS A 1 75 ? 23.002 -13.996 -2.005 1.00 84.44 75 LYS A CA 1
ATOM 622 C C . LYS A 1 75 ? 22.793 -13.386 -0.618 1.00 84.44 75 LYS A C 1
ATOM 624 O O . LYS A 1 75 ? 21.825 -13.709 0.057 1.00 84.44 75 LYS A O 1
ATOM 629 N N . ASN A 1 76 ? 23.609 -12.401 -0.235 1.00 79.56 76 ASN A N 1
ATOM 630 C CA . ASN A 1 76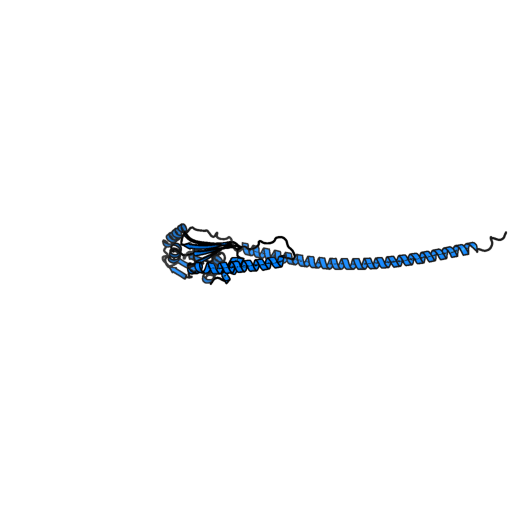 ? 23.428 -11.673 1.028 1.00 79.56 76 ASN A CA 1
ATOM 631 C C . ASN A 1 76 ? 22.075 -10.939 1.118 1.00 79.56 76 ASN A C 1
ATOM 633 O O . ASN A 1 76 ? 21.526 -10.765 2.206 1.00 79.56 76 ASN A O 1
ATOM 637 N N . LEU A 1 77 ? 21.548 -10.429 0.001 1.00 77.31 77 LEU A N 1
ATOM 638 C CA . LEU A 1 77 ? 20.236 -9.778 -0.038 1.00 77.31 77 LEU A CA 1
ATOM 639 C C . LEU A 1 77 ? 19.084 -10.789 0.029 1.00 77.31 77 LEU A C 1
ATOM 641 O O . LEU A 1 77 ? 18.035 -10.450 0.575 1.00 77.31 77 LEU A O 1
ATOM 645 N N . GLU A 1 78 ? 19.267 -11.988 -0.518 1.00 71.56 78 GLU A N 1
ATOM 646 C CA . GLU A 1 78 ? 18.319 -13.104 -0.463 1.00 71.56 78 GLU A CA 1
ATOM 647 C C . GLU A 1 78 ? 18.275 -13.734 0.929 1.00 71.56 78 GLU A C 1
ATOM 649 O O . GLU A 1 78 ? 17.192 -13.843 1.496 1.00 71.56 78 GLU A O 1
ATOM 654 N N . GLU A 1 79 ? 19.423 -13.986 1.557 1.00 70.12 79 GLU A N 1
ATOM 655 C CA . GLU A 1 79 ? 19.500 -14.438 2.953 1.00 70.12 79 GLU A CA 1
ATOM 656 C C . GLU A 1 79 ? 18.855 -13.405 3.894 1.00 70.12 79 GLU A C 1
ATOM 658 O O . GLU A 1 79 ? 18.013 -13.738 4.723 1.00 70.12 79 GLU A O 1
ATOM 663 N N . LYS A 1 80 ? 19.113 -12.103 3.684 1.00 61.50 80 LYS A N 1
ATOM 664 C CA . LYS A 1 80 ? 18.411 -11.017 4.401 1.00 61.50 80 LYS A CA 1
ATOM 665 C C . LYS A 1 80 ? 16.922 -10.892 4.064 1.00 61.50 80 LYS A C 1
ATOM 667 O O . LYS A 1 80 ? 16.227 -10.129 4.740 1.00 61.50 80 LYS A O 1
ATOM 672 N N . LYS A 1 81 ? 16.422 -11.525 2.998 1.00 56.31 81 LYS A N 1
ATOM 673 C CA . LYS A 1 81 ? 14.981 -11.638 2.713 1.00 56.31 81 LYS A CA 1
ATOM 674 C C . LYS A 1 81 ? 14.384 -12.851 3.418 1.00 56.31 81 LYS A C 1
ATOM 676 O O . LYS A 1 81 ? 13.294 -12.704 3.957 1.00 56.31 81 LYS A O 1
ATOM 681 N N . GLU A 1 82 ? 15.079 -13.982 3.459 1.00 52.12 82 GLU A N 1
ATOM 682 C CA . GLU A 1 82 ? 14.646 -15.180 4.192 1.00 52.12 82 GLU A CA 1
ATOM 683 C C . GLU A 1 82 ? 14.599 -14.931 5.710 1.00 52.12 82 GLU A C 1
ATOM 685 O O . GLU A 1 82 ? 13.633 -15.314 6.370 1.00 52.12 82 GLU A O 1
ATOM 690 N N . ASP A 1 83 ? 15.540 -14.144 6.244 1.00 46.88 83 ASP A N 1
ATOM 691 C CA . ASP A 1 83 ? 15.563 -13.716 7.652 1.00 46.88 83 ASP A CA 1
ATOM 692 C C . ASP A 1 83 ? 14.461 -12.684 7.999 1.00 46.88 83 ASP A C 1
ATOM 694 O O . ASP A 1 83 ? 14.170 -12.394 9.168 1.00 46.88 83 ASP A O 1
ATOM 698 N N . ARG A 1 84 ? 13.738 -12.151 6.995 1.00 49.41 84 ARG A N 1
ATOM 699 C CA . ARG A 1 84 ? 12.434 -11.488 7.209 1.00 49.41 84 ARG A CA 1
ATOM 700 C C . ARG A 1 84 ? 11.382 -12.572 7.396 1.00 49.41 84 ARG A C 1
ATOM 702 O O . ARG A 1 84 ? 10.466 -12.699 6.591 1.00 49.41 84 ARG A O 1
ATOM 709 N N . GLY A 1 85 ? 11.560 -13.336 8.472 1.00 48.47 85 GLY A N 1
ATOM 710 C CA . GLY A 1 85 ? 10.930 -14.625 8.701 1.00 48.47 85 GLY A CA 1
ATOM 711 C C . GLY A 1 85 ? 9.472 -14.703 8.278 1.00 48.47 85 GLY A C 1
ATOM 712 O O . GLY A 1 85 ? 8.702 -13.776 8.547 1.00 48.47 85 GLY A O 1
ATOM 713 N N . ASN A 1 86 ? 9.160 -15.834 7.638 1.00 42.50 86 ASN A N 1
ATOM 714 C CA . ASN A 1 86 ? 7.851 -16.461 7.504 1.00 42.50 86 ASN A CA 1
ATOM 715 C C . ASN A 1 86 ? 6.702 -15.487 7.740 1.00 42.50 86 ASN A C 1
ATOM 717 O O . ASN A 1 86 ? 6.263 -15.278 8.874 1.00 42.50 86 ASN A O 1
ATOM 721 N N . LEU A 1 87 ? 6.247 -14.882 6.640 1.00 47.91 87 LEU A N 1
ATOM 722 C CA . LEU A 1 87 ? 4.997 -14.145 6.561 1.00 47.91 87 LEU A CA 1
ATOM 723 C C . LEU A 1 87 ? 3.948 -14.828 7.445 1.00 47.91 87 LEU A C 1
ATOM 725 O O . LEU A 1 87 ? 3.480 -15.924 7.134 1.00 47.91 87 LEU A O 1
ATOM 729 N N . ARG A 1 88 ? 3.538 -14.160 8.529 1.00 57.00 88 ARG A N 1
ATOM 730 C CA . ARG A 1 88 ? 2.183 -14.371 9.032 1.00 57.00 88 ARG A CA 1
ATOM 731 C C . ARG A 1 88 ? 1.288 -14.050 7.845 1.00 57.00 88 ARG A C 1
ATOM 733 O O . ARG A 1 88 ? 1.292 -12.917 7.368 1.00 57.00 88 ARG A O 1
ATOM 740 N N . LYS A 1 89 ? 0.651 -15.085 7.304 1.00 62.97 89 LYS A N 1
ATOM 741 C CA . LYS A 1 89 ? -0.288 -15.007 6.192 1.00 62.97 89 LYS A CA 1
ATOM 742 C C . LYS A 1 89 ? -1.252 -13.858 6.494 1.00 62.97 89 LYS A C 1
ATOM 744 O O . LYS A 1 89 ? -1.923 -13.883 7.521 1.00 62.97 89 LYS A O 1
ATOM 749 N N . VAL A 1 90 ? -1.244 -12.815 5.666 1.00 74.69 90 VAL A N 1
ATOM 750 C CA . VAL A 1 90 ? -2.292 -11.795 5.732 1.00 74.69 90 VAL A CA 1
ATOM 751 C C . VAL A 1 90 ? -3.551 -12.494 5.245 1.00 74.69 90 VAL A C 1
ATOM 753 O O . VAL A 1 90 ? -3.626 -12.906 4.088 1.00 74.69 90 VAL A O 1
ATOM 756 N N . GLU A 1 91 ? -4.487 -12.720 6.155 1.00 84.88 91 GLU A N 1
ATOM 757 C CA . GLU A 1 91 ? -5.759 -13.351 5.836 1.00 84.88 91 GLU A CA 1
ATOM 758 C C . GLU A 1 91 ? -6.788 -12.274 5.520 1.00 84.88 91 GLU A C 1
ATOM 760 O O . GLU A 1 91 ? -6.956 -11.306 6.263 1.00 84.88 91 GLU A O 1
ATOM 765 N N . PHE A 1 92 ? -7.457 -12.437 4.382 1.00 87.12 92 PHE A N 1
ATOM 766 C CA . PHE A 1 92 ? -8.566 -11.579 4.002 1.00 87.12 92 PHE A CA 1
ATOM 767 C C . PHE A 1 92 ? -9.831 -12.090 4.681 1.00 87.12 92 PHE A C 1
ATOM 769 O O . PHE A 1 92 ? -10.207 -13.249 4.518 1.00 87.12 92 PHE A O 1
ATOM 776 N N . ILE A 1 93 ? -10.479 -11.207 5.433 1.00 89.88 93 ILE A N 1
ATOM 777 C CA . ILE A 1 93 ? -11.701 -11.488 6.181 1.00 89.88 93 ILE A CA 1
ATOM 778 C C . ILE A 1 93 ? -12.826 -10.667 5.548 1.00 89.88 93 ILE A C 1
ATOM 780 O O . ILE A 1 93 ? -12.619 -9.516 5.159 1.00 89.88 93 ILE A O 1
ATOM 784 N N . THR A 1 94 ? -14.019 -11.248 5.405 1.00 91.56 94 THR A N 1
ATOM 785 C CA . THR A 1 94 ? -15.153 -10.527 4.810 1.00 91.56 94 THR A CA 1
ATOM 786 C C . THR A 1 94 ? -15.669 -9.430 5.747 1.00 91.56 94 THR A C 1
ATOM 788 O O . THR A 1 94 ? -15.420 -9.450 6.956 1.00 91.56 94 THR A O 1
ATOM 791 N N . ARG A 1 95 ? -16.451 -8.475 5.220 1.00 90.25 95 ARG A N 1
ATOM 792 C CA . ARG A 1 95 ? -17.128 -7.450 6.042 1.00 90.25 95 ARG A CA 1
ATOM 793 C C . ARG A 1 95 ? -17.960 -8.088 7.162 1.00 90.25 95 ARG A C 1
ATOM 795 O O . ARG A 1 95 ? -17.887 -7.650 8.306 1.00 90.25 95 ARG A O 1
ATOM 802 N N . LYS A 1 96 ? -18.717 -9.142 6.840 1.00 91.88 96 LYS A N 1
ATOM 803 C CA . LYS A 1 96 ? -19.584 -9.855 7.789 1.00 91.88 96 LYS A CA 1
ATOM 804 C C . LYS A 1 96 ? -18.776 -10.510 8.910 1.00 91.88 96 LYS A C 1
ATOM 806 O O . LYS A 1 96 ? -19.114 -10.340 10.081 1.00 91.88 96 LYS A O 1
ATOM 811 N N . ASP A 1 97 ? -17.693 -11.190 8.557 1.00 93.62 97 ASP A N 1
ATOM 812 C CA . ASP A 1 97 ? -16.833 -11.871 9.528 1.00 93.62 97 ASP A CA 1
ATOM 813 C C . ASP A 1 97 ? -16.066 -10.864 10.394 1.00 93.62 97 ASP A C 1
ATOM 815 O O . ASP A 1 97 ? -15.954 -11.046 11.602 1.00 93.62 97 ASP A O 1
ATOM 819 N N . THR A 1 98 ? -15.633 -9.739 9.813 1.00 93.00 98 THR A N 1
ATOM 820 C CA . THR A 1 98 ? -15.004 -8.637 10.560 1.00 93.00 98 THR A CA 1
ATOM 821 C C . THR A 1 98 ? -15.969 -8.057 11.597 1.00 93.00 98 THR A C 1
ATOM 823 O O . THR A 1 98 ? -15.586 -7.812 12.739 1.00 93.00 98 THR A O 1
ATOM 826 N N . ILE A 1 99 ? -17.245 -7.884 11.238 1.00 93.88 99 ILE A N 1
ATOM 827 C CA . ILE A 1 99 ? -18.285 -7.447 12.178 1.00 93.88 99 ILE A CA 1
ATOM 828 C C . ILE A 1 99 ? -18.494 -8.485 13.293 1.00 93.88 99 ILE A C 1
ATOM 830 O O . ILE A 1 99 ? -18.645 -8.092 14.452 1.00 93.88 99 ILE A O 1
ATOM 834 N N . SER A 1 100 ? -18.483 -9.786 12.979 1.00 94.94 100 SER A N 1
ATOM 835 C CA . SER A 1 100 ? -18.561 -10.852 13.994 1.00 94.94 100 SER A CA 1
ATOM 836 C C . SER A 1 100 ? -17.377 -10.791 14.959 1.00 94.94 100 SER A C 1
ATOM 838 O O . SER A 1 100 ? -17.573 -10.735 16.171 1.00 94.94 100 SER A O 1
ATOM 840 N N . LEU A 1 101 ? -16.160 -10.670 14.422 1.00 93.50 101 LEU A N 1
ATOM 841 C CA . LEU A 1 101 ? -14.932 -10.530 15.200 1.00 93.50 101 LEU A CA 1
ATOM 842 C C . LEU A 1 101 ? -14.990 -9.319 16.142 1.00 93.50 101 LEU A C 1
ATOM 844 O O . LEU A 1 101 ? -14.653 -9.430 17.318 1.00 93.50 101 LEU A O 1
ATOM 848 N N . ILE A 1 102 ? -15.446 -8.159 15.659 1.00 94.38 102 ILE A N 1
ATOM 849 C CA . ILE A 1 102 ? -15.599 -6.960 16.499 1.00 94.38 102 ILE A CA 1
ATOM 850 C C . ILE A 1 102 ? -16.588 -7.217 17.642 1.00 94.38 102 ILE A C 1
ATOM 852 O O . ILE A 1 102 ? -16.326 -6.816 18.778 1.00 94.38 102 ILE A O 1
ATOM 856 N N . LYS A 1 103 ? -17.713 -7.893 17.369 1.00 93.88 103 LYS A N 1
ATOM 857 C CA . LYS A 1 103 ? -18.701 -8.245 18.400 1.00 93.88 103 LYS A CA 1
ATOM 858 C C . LYS A 1 103 ? -18.097 -9.168 19.456 1.00 93.88 103 LYS A C 1
ATOM 860 O O . LYS A 1 103 ? -18.261 -8.887 20.640 1.00 93.88 103 LY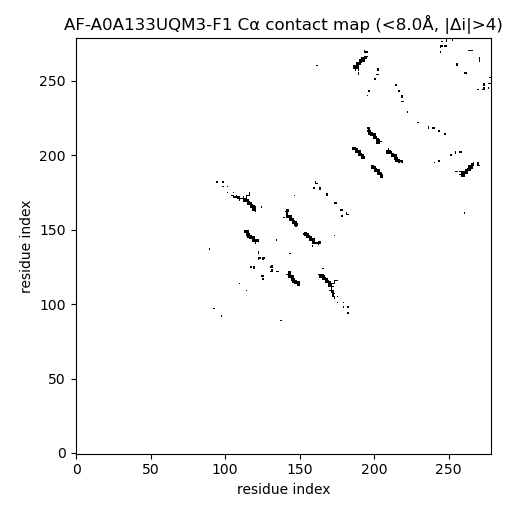S A O 1
ATOM 865 N N . GLU A 1 104 ? -17.357 -10.195 19.045 1.00 94.25 104 GLU A N 1
ATOM 866 C CA . GLU A 1 104 ? -16.652 -11.109 19.950 1.00 94.25 104 GLU A CA 1
ATOM 867 C C . GLU A 1 104 ? -15.616 -10.366 20.806 1.00 94.25 104 GLU A C 1
ATOM 869 O O . GLU A 1 104 ? -15.638 -10.456 22.035 1.00 94.25 104 GLU A O 1
ATOM 874 N N . LEU A 1 105 ? -14.771 -9.535 20.190 1.00 93.25 105 LEU A N 1
ATOM 875 C CA . LEU A 1 105 ? -13.752 -8.744 20.888 1.00 93.25 105 LEU A CA 1
ATOM 876 C C . LEU A 1 105 ? -14.353 -7.732 21.874 1.00 93.25 105 LEU A C 1
ATOM 878 O O . LEU A 1 105 ? -13.752 -7.457 22.913 1.00 93.25 105 LEU A O 1
ATOM 882 N N . ASN A 1 106 ? -15.543 -7.200 21.591 1.00 91.25 106 ASN A N 1
ATOM 883 C CA . ASN A 1 106 ? -16.248 -6.283 22.489 1.00 91.25 106 ASN A CA 1
ATOM 884 C C . ASN A 1 106 ? -16.796 -6.965 23.753 1.00 91.25 106 ASN A C 1
ATOM 886 O O . ASN A 1 106 ? -17.049 -6.279 24.751 1.00 91.25 106 ASN A O 1
ATOM 890 N N . THR A 1 107 ? -16.954 -8.295 23.752 1.00 91.81 107 THR A N 1
ATOM 891 C CA . THR A 1 107 ? -17.36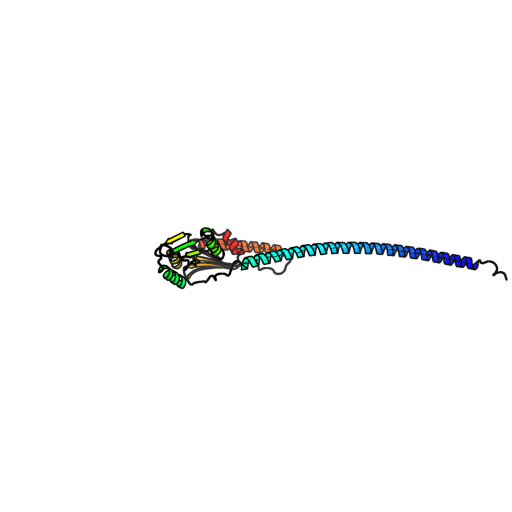4 -9.039 24.957 1.00 91.81 107 THR A CA 1
ATOM 892 C C . THR A 1 107 ? -16.254 -9.084 26.010 1.00 91.81 107 THR A C 1
ATOM 894 O O . THR A 1 107 ? -16.530 -9.126 27.212 1.00 91.81 107 THR A O 1
ATOM 897 N N . LEU A 1 108 ? -14.993 -8.989 25.579 1.00 91.44 108 LEU A N 1
ATOM 898 C CA . LEU A 1 108 ? -13.830 -9.058 26.451 1.00 91.44 108 LEU A CA 1
ATOM 899 C C . LEU A 1 108 ? -13.727 -7.830 27.356 1.00 91.44 108 LEU A C 1
ATOM 901 O O . LEU A 1 108 ? -13.756 -6.677 26.914 1.00 91.44 108 LEU A O 1
ATOM 905 N N . LYS A 1 109 ? -13.545 -8.083 28.655 1.00 92.12 109 LYS A N 1
ATOM 906 C CA . LYS A 1 109 ? -13.378 -7.046 29.672 1.00 92.12 109 LYS A CA 1
ATOM 907 C C . LYS A 1 109 ? -12.205 -7.379 30.585 1.00 92.12 109 LYS A C 1
ATOM 909 O O . LYS A 1 109 ? -12.227 -8.359 31.314 1.00 92.12 109 LYS A O 1
ATOM 914 N N . SER A 1 110 ? -11.207 -6.508 30.590 1.00 91.44 110 SER A N 1
ATOM 915 C CA . SER A 1 110 ? -10.095 -6.543 31.536 1.00 91.44 110 SER A CA 1
ATOM 916 C C . SER A 1 110 ? -10.456 -5.828 32.837 1.00 91.44 110 SER A C 1
ATOM 918 O O . SER A 1 110 ? -10.970 -4.703 32.831 1.00 91.44 110 SER A O 1
ATOM 920 N N . GLU A 1 111 ? -10.114 -6.438 33.970 1.00 87.25 111 GLU A N 1
ATOM 921 C CA . GLU A 1 111 ? -10.264 -5.825 35.292 1.00 87.25 111 GLU A CA 1
ATOM 922 C C . GLU A 1 111 ? -9.337 -4.612 35.468 1.00 87.25 111 GLU A C 1
ATOM 924 O O . GLU A 1 111 ? -9.773 -3.538 35.900 1.00 87.25 111 GLU A O 1
ATOM 929 N N . LYS A 1 112 ? -8.074 -4.754 35.039 1.00 87.75 112 LYS A N 1
ATOM 930 C CA . LYS A 1 112 ? -6.968 -3.809 35.281 1.00 87.75 112 LYS A CA 1
ATOM 931 C C . LYS A 1 112 ? -6.738 -2.792 34.154 1.00 87.75 112 LYS A C 1
ATOM 933 O O . LYS A 1 112 ? -5.662 -2.209 34.074 1.00 87.75 112 LYS A O 1
ATOM 938 N N . LYS A 1 113 ? -7.716 -2.566 33.263 1.00 88.50 113 LYS A N 1
ATOM 939 C CA . LYS A 1 113 ? -7.558 -1.687 32.076 1.00 88.50 113 LYS A CA 1
ATOM 940 C C . LYS A 1 113 ? -6.327 -2.071 31.228 1.00 88.50 113 LYS A C 1
ATOM 942 O O . LYS A 1 113 ? -5.524 -1.221 30.847 1.00 88.50 113 LYS A O 1
ATOM 947 N N . SER A 1 114 ? -6.143 -3.368 30.987 1.00 91.56 114 SER A N 1
ATOM 948 C CA . SER A 1 114 ? -4.964 -3.896 30.287 1.00 91.56 114 SER A CA 1
ATOM 949 C C . SER A 1 114 ? -5.131 -4.044 28.773 1.00 91.56 114 SER A C 1
ATOM 951 O O . SER A 1 114 ? -4.164 -4.422 28.120 1.00 91.56 114 SER A O 1
ATOM 953 N N . LEU A 1 115 ? -6.310 -3.749 28.214 1.00 95.38 115 LEU A N 1
ATOM 954 C CA . LEU A 1 115 ? -6.551 -3.871 26.776 1.00 95.38 115 LEU A CA 1
ATOM 955 C C . LEU A 1 115 ? -6.100 -2.604 26.051 1.00 95.38 115 LEU A C 1
ATOM 957 O O . LEU A 1 115 ? -6.491 -1.492 26.419 1.00 95.38 115 LEU A O 1
ATOM 961 N N . ILE A 1 116 ? -5.273 -2.800 25.032 1.00 94.94 116 ILE A N 1
ATOM 962 C CA . ILE A 1 116 ? -4.693 -1.775 24.175 1.00 94.94 116 ILE A CA 1
ATOM 963 C C . ILE A 1 116 ? -5.376 -1.834 22.811 1.00 94.94 116 ILE A C 1
ATOM 965 O O . ILE A 1 116 ? -5.484 -2.896 22.199 1.00 94.94 116 ILE A O 1
ATOM 969 N N . THR A 1 117 ? -5.807 -0.674 22.330 1.00 96.81 117 THR A N 1
ATOM 970 C CA . THR A 1 117 ? -6.261 -0.464 20.955 1.00 96.81 117 THR A CA 1
ATOM 971 C C . THR A 1 117 ? -5.460 0.689 20.383 1.00 96.81 117 THR A C 1
ATOM 973 O O . THR A 1 117 ? -5.526 1.798 20.911 1.00 96.81 117 THR A O 1
ATOM 976 N N . ASN A 1 118 ? -4.691 0.429 19.333 1.00 96.06 118 ASN A N 1
ATOM 977 C CA . ASN A 1 118 ? -3.836 1.423 18.705 1.00 96.06 118 ASN A CA 1
ATOM 978 C C . ASN A 1 118 ? -4.175 1.532 17.215 1.00 96.06 118 ASN A C 1
ATOM 980 O O . ASN A 1 118 ? -3.881 0.619 16.445 1.00 96.06 118 ASN A O 1
ATOM 984 N N . TYR A 1 119 ? -4.804 2.638 16.828 1.00 96.69 119 TYR A N 1
ATOM 985 C CA . TYR A 1 119 ? -5.021 3.025 15.438 1.00 96.69 119 TYR A CA 1
ATOM 986 C C . TYR A 1 119 ? -3.763 3.723 14.924 1.00 96.69 119 TYR A C 1
ATOM 988 O O . TYR A 1 119 ? -3.281 4.676 15.536 1.00 96.69 119 TYR A O 1
ATOM 996 N N . ILE A 1 120 ? -3.220 3.242 13.810 1.00 95.62 120 ILE A N 1
ATOM 997 C CA . ILE A 1 120 ? -1.898 3.622 13.312 1.00 95.62 120 ILE A CA 1
ATOM 998 C C . ILE A 1 120 ? -2.015 3.919 11.817 1.00 95.62 120 ILE A C 1
ATOM 1000 O O . ILE A 1 120 ? -2.165 3.005 11.013 1.00 95.62 120 ILE A O 1
ATOM 1004 N N . GLU A 1 121 ? -1.900 5.187 11.422 1.00 93.38 121 GLU A N 1
ATOM 1005 C CA . GLU A 1 121 ? -1.898 5.568 9.996 1.00 93.38 121 GLU A CA 1
ATOM 1006 C C . GLU A 1 121 ? -0.642 5.076 9.269 1.00 93.38 121 GLU A C 1
ATOM 1008 O O . GLU A 1 121 ? -0.692 4.668 8.114 1.00 93.38 121 GLU A O 1
ATOM 1013 N N . ASN A 1 122 ? 0.505 5.139 9.946 1.00 90.12 122 ASN A N 1
ATOM 1014 C CA . ASN A 1 122 ? 1.816 4.862 9.371 1.00 90.12 122 ASN A CA 1
ATOM 1015 C C . ASN A 1 122 ? 2.658 4.115 10.413 1.00 90.12 122 ASN A C 1
ATOM 1017 O O . ASN A 1 122 ? 2.635 4.542 11.574 1.00 90.12 122 ASN A O 1
ATOM 1021 N N . PRO A 1 123 ? 3.402 3.039 10.069 1.00 89.69 123 PRO A N 1
ATOM 1022 C CA . PRO A 1 123 ? 4.070 2.207 11.062 1.00 89.69 123 PRO A CA 1
ATOM 1023 C C . PRO A 1 123 ? 4.907 2.975 12.080 1.00 89.69 123 PRO A C 1
ATOM 1025 O O . PRO A 1 123 ? 4.893 2.607 13.248 1.00 89.69 123 PRO A O 1
ATOM 1028 N N . GLN A 1 124 ? 5.568 4.077 11.704 1.00 88.38 124 GLN A N 1
ATOM 1029 C CA . GLN A 1 124 ? 6.426 4.835 12.628 1.00 88.38 124 GLN A CA 1
ATOM 1030 C C . GLN A 1 124 ? 5.641 5.516 13.764 1.00 88.38 124 GLN A C 1
ATOM 1032 O O . GLN A 1 124 ? 6.227 5.810 14.803 1.00 88.38 124 GLN A O 1
ATOM 1037 N N . LYS A 1 125 ? 4.320 5.704 13.624 1.00 86.19 125 LYS A N 1
ATOM 1038 C CA . LYS A 1 125 ? 3.444 6.214 14.694 1.00 86.19 125 LYS A CA 1
ATOM 1039 C C . LYS A 1 125 ? 3.110 5.160 15.762 1.00 86.19 125 LYS A C 1
ATOM 1041 O O . LYS A 1 125 ? 2.515 5.502 16.777 1.00 86.19 125 LYS A O 1
ATOM 1046 N N . ALA A 1 126 ? 3.507 3.896 15.580 1.00 86.12 126 ALA A N 1
ATOM 1047 C CA . ALA A 1 126 ? 3.213 2.819 16.530 1.00 86.12 126 ALA A CA 1
ATOM 1048 C C . ALA A 1 126 ? 3.951 2.943 17.880 1.00 86.12 126 ALA A C 1
ATOM 1050 O O . ALA A 1 126 ? 3.559 2.296 18.849 1.00 86.12 126 ALA A O 1
ATOM 1051 N N . GLY A 1 127 ? 5.030 3.732 17.949 1.00 82.44 127 GLY A N 1
ATOM 1052 C CA . GLY A 1 127 ? 5.827 3.972 19.159 1.00 82.44 127 GLY A CA 1
ATOM 1053 C C . GLY A 1 127 ? 6.792 2.837 19.543 1.00 82.44 127 GLY A C 1
ATOM 1054 O O . GLY A 1 127 ? 7.951 3.102 19.851 1.00 82.44 127 GLY A O 1
ATOM 1055 N N . ASP A 1 128 ? 6.363 1.572 19.488 1.00 86.12 128 ASP A N 1
ATOM 1056 C CA . ASP A 1 128 ? 7.207 0.408 19.812 1.00 86.12 128 ASP A CA 1
ATOM 1057 C C . ASP A 1 128 ? 7.965 -0.110 18.577 1.00 86.12 128 ASP A C 1
ATOM 1059 O O . ASP A 1 128 ? 7.359 -0.530 17.589 1.00 86.12 128 ASP A O 1
ATOM 1063 N N . LYS A 1 129 ? 9.303 -0.174 18.656 1.00 87.94 129 LYS A N 1
ATOM 1064 C CA . LYS A 1 129 ? 10.185 -0.709 17.599 1.00 87.94 129 LYS A CA 1
ATOM 1065 C C . LYS A 1 129 ? 9.800 -2.117 17.137 1.00 87.94 129 LYS A C 1
ATOM 1067 O O . LYS A 1 129 ? 9.922 -2.419 15.950 1.00 87.94 129 LYS A O 1
ATOM 1072 N N . LYS A 1 130 ? 9.336 -2.986 18.041 1.00 86.62 130 LYS A N 1
ATOM 1073 C CA . LYS A 1 130 ? 8.905 -4.346 17.678 1.00 86.62 130 LYS A CA 1
ATOM 1074 C C . LYS A 1 130 ? 7.645 -4.311 16.819 1.00 86.62 130 LYS A C 1
ATOM 1076 O O . LYS A 1 130 ? 7.583 -5.015 15.816 1.00 86.62 130 LYS A O 1
ATOM 1081 N N . ILE A 1 131 ? 6.682 -3.463 17.180 1.00 86.88 131 ILE A N 1
ATOM 1082 C CA . ILE A 1 131 ? 5.439 -3.279 16.422 1.00 86.88 131 ILE A CA 1
ATOM 1083 C C . ILE A 1 131 ? 5.756 -2.641 15.068 1.00 86.88 131 ILE A C 1
ATOM 1085 O O . ILE A 1 131 ? 5.328 -3.168 14.049 1.00 86.88 131 ILE A O 1
ATOM 1089 N N . ILE A 1 132 ? 6.588 -1.596 15.033 1.00 89.88 132 ILE A N 1
ATOM 1090 C CA . ILE A 1 132 ? 7.051 -0.952 13.791 1.00 89.88 132 ILE A CA 1
ATOM 1091 C C . ILE A 1 132 ? 7.622 -1.992 12.817 1.00 89.88 132 ILE A C 1
ATOM 1093 O O . ILE A 1 132 ? 7.253 -2.014 11.644 1.00 89.88 132 ILE A O 1
ATOM 1097 N N . ASN A 1 133 ? 8.482 -2.893 13.299 1.00 86.94 133 ASN A N 1
ATOM 1098 C CA . ASN A 1 133 ? 9.075 -3.942 12.469 1.00 86.94 133 ASN A CA 1
ATOM 1099 C C . ASN A 1 133 ? 8.050 -4.942 11.922 1.00 86.94 133 ASN A C 1
ATOM 1101 O O . ASN A 1 133 ? 8.259 -5.464 10.830 1.00 86.94 133 ASN A O 1
ATOM 1105 N N . ILE A 1 134 ? 6.977 -5.227 12.664 1.00 86.75 134 ILE A N 1
ATOM 1106 C CA . ILE A 1 134 ? 5.884 -6.092 12.200 1.00 86.75 134 ILE A CA 1
ATOM 1107 C C . ILE A 1 134 ? 5.047 -5.353 11.155 1.00 86.75 134 ILE A C 1
ATOM 1109 O O . ILE A 1 134 ? 4.802 -5.894 10.082 1.00 86.75 134 ILE A O 1
ATOM 1113 N N . LEU A 1 135 ? 4.655 -4.109 11.434 1.00 89.56 135 LEU A N 1
ATOM 1114 C CA . LEU A 1 135 ? 3.806 -3.320 10.544 1.00 89.56 135 LEU A CA 1
ATOM 1115 C C . LEU A 1 135 ? 4.503 -2.990 9.220 1.00 89.56 135 LEU A C 1
ATOM 1117 O O . LEU A 1 135 ? 3.876 -3.079 8.177 1.00 89.56 135 LEU A O 1
ATOM 1121 N N . ASN A 1 136 ? 5.814 -2.727 9.227 1.00 88.56 136 ASN A N 1
ATOM 1122 C CA . ASN A 1 136 ? 6.602 -2.517 8.003 1.00 88.56 136 ASN A CA 1
ATOM 1123 C C . ASN A 1 136 ? 6.652 -3.743 7.070 1.00 88.56 136 ASN A C 1
ATOM 1125 O O . ASN A 1 136 ? 7.116 -3.627 5.936 1.00 88.56 136 ASN A O 1
ATOM 1129 N N . ARG A 1 137 ? 6.243 -4.928 7.542 1.00 85.50 137 ARG A N 1
ATOM 1130 C CA . ARG A 1 137 ? 6.143 -6.145 6.718 1.00 85.50 137 ARG A CA 1
ATOM 1131 C C . ARG A 1 137 ? 4.773 -6.300 6.059 1.00 85.50 137 ARG A C 1
ATOM 1133 O O . ARG A 1 137 ? 4.629 -7.166 5.203 1.00 85.50 137 ARG A O 1
ATOM 1140 N N . ILE A 1 138 ? 3.786 -5.508 6.466 1.00 86.69 138 ILE A N 1
ATOM 1141 C CA . ILE A 1 138 ? 2.427 -5.530 5.932 1.00 86.69 138 ILE A CA 1
ATOM 1142 C C . ILE A 1 138 ? 2.310 -4.351 4.962 1.00 86.69 138 ILE A C 1
ATOM 1144 O O . ILE A 1 138 ? 2.630 -3.224 5.322 1.00 86.69 138 ILE A O 1
ATOM 1148 N N . ASP A 1 139 ? 1.883 -4.601 3.726 1.00 83.62 139 ASP A N 1
ATOM 1149 C CA . ASP A 1 139 ? 1.635 -3.531 2.755 1.00 83.62 139 ASP A CA 1
ATOM 1150 C C . ASP A 1 139 ? 0.204 -3.012 2.935 1.00 83.62 139 ASP A C 1
ATOM 1152 O O . ASP A 1 139 ? -0.756 -3.655 2.510 1.00 83.62 139 ASP A O 1
ATOM 1156 N N . SER A 1 140 ? 0.054 -1.881 3.627 1.00 89.19 140 SER A N 1
ATOM 1157 C CA . SER A 1 140 ? -1.235 -1.210 3.813 1.00 89.19 140 SER A CA 1
ATOM 1158 C C . SER A 1 140 ? -1.134 0.277 3.496 1.00 89.19 140 SER A C 1
ATOM 1160 O O . SER A 1 140 ? -0.222 0.971 3.950 1.00 89.19 140 SER A O 1
ATOM 1162 N N . GLN A 1 141 ? -2.126 0.769 2.750 1.00 88.31 141 GLN A N 1
ATOM 1163 C CA . GLN A 1 141 ? -2.330 2.193 2.462 1.00 88.31 141 GLN A CA 1
ATOM 1164 C C . GLN A 1 141 ? -3.434 2.817 3.328 1.00 88.31 141 GLN A C 1
ATOM 1166 O O . GLN A 1 141 ? -3.582 4.035 3.347 1.00 88.31 141 GLN A O 1
ATOM 1171 N N . THR A 1 142 ? -4.199 1.997 4.049 1.00 91.31 142 THR A N 1
ATOM 1172 C CA . THR A 1 142 ? -5.323 2.414 4.902 1.00 91.31 142 THR A CA 1
ATOM 1173 C C . THR A 1 142 ? -4.949 2.438 6.388 1.00 91.31 142 THR A C 1
ATOM 1175 O O . THR A 1 142 ? -5.752 2.812 7.239 1.00 91.31 142 THR A O 1
ATOM 1178 N N . GLY A 1 143 ? -3.706 2.084 6.716 1.00 93.31 143 GLY A N 1
ATOM 1179 C CA . GLY A 1 143 ? -3.198 2.034 8.083 1.00 93.31 143 GLY A CA 1
ATOM 1180 C C . GLY A 1 143 ? -3.405 0.672 8.741 1.00 93.31 143 GLY A C 1
ATOM 1181 O O . GLY A 1 143 ? -3.533 -0.356 8.069 1.00 93.31 143 GLY A O 1
ATOM 1182 N N . TYR A 1 144 ? -3.380 0.664 10.072 1.00 95.25 144 TYR A N 1
ATOM 1183 C CA . TYR A 1 144 ? -3.375 -0.535 10.905 1.00 95.25 144 TYR A CA 1
ATOM 1184 C C . TYR A 1 144 ? -4.138 -0.301 12.208 1.00 95.25 144 TYR A C 1
ATOM 1186 O O . TYR A 1 144 ? -4.164 0.808 12.742 1.00 95.25 144 TYR A O 1
ATOM 1194 N N . ILE A 1 145 ? -4.693 -1.372 12.764 1.00 95.81 145 ILE A N 1
ATOM 1195 C CA . ILE A 1 145 ? -5.279 -1.403 14.102 1.00 95.81 145 ILE A CA 1
ATOM 1196 C C . ILE A 1 145 ? -4.581 -2.512 14.870 1.00 95.81 145 ILE A C 1
ATOM 1198 O O . ILE A 1 145 ? -4.774 -3.693 14.587 1.00 95.81 145 ILE A O 1
ATOM 1202 N N . HIS A 1 146 ? -3.753 -2.141 15.836 1.00 95.25 146 HIS A N 1
ATOM 1203 C CA . HIS A 1 146 ? -3.078 -3.092 16.708 1.00 95.25 146 HIS A CA 1
ATOM 1204 C C . HIS A 1 146 ? -3.884 -3.292 17.991 1.00 95.25 146 HIS A C 1
ATOM 1206 O O . HIS A 1 146 ? -4.190 -2.335 18.709 1.00 95.25 146 HIS A O 1
ATOM 1212 N N . LEU A 1 147 ? -4.243 -4.547 18.260 1.00 95.25 147 LEU A N 1
ATOM 1213 C CA . LEU A 1 147 ? -4.985 -4.965 19.441 1.00 95.25 147 LEU A CA 1
ATOM 1214 C C . LEU A 1 147 ? -4.104 -5.867 20.286 1.00 95.25 147 LEU A C 1
ATOM 1216 O O . LEU A 1 147 ? -3.607 -6.890 19.808 1.00 95.25 147 LEU A O 1
ATOM 1220 N N . GLN A 1 148 ? -3.936 -5.491 21.549 1.00 94.25 148 GLN A N 1
ATOM 1221 C CA . GLN A 1 148 ? -3.107 -6.239 22.480 1.00 94.25 148 GLN A CA 1
ATOM 1222 C C . GLN A 1 148 ? -3.738 -6.286 23.872 1.00 94.25 148 GLN A C 1
ATOM 1224 O O . GLN A 1 148 ? -4.218 -5.271 24.372 1.00 94.25 148 GLN A O 1
ATOM 1229 N N . ASP A 1 149 ? -3.701 -7.439 24.533 1.00 92.81 149 ASP A N 1
ATOM 1230 C CA . ASP A 1 149 ? -4.032 -7.553 25.953 1.00 92.81 149 ASP A CA 1
ATOM 1231 C C . ASP A 1 149 ? -2.782 -7.527 26.860 1.00 92.81 149 ASP A C 1
ATOM 1233 O O . ASP A 1 149 ? -1.631 -7.605 26.422 1.00 92.81 149 ASP A O 1
ATOM 1237 N N . GLY A 1 150 ? -3.009 -7.428 28.173 1.00 87.62 150 GLY A N 1
ATOM 1238 C CA . GLY A 1 150 ? -1.930 -7.359 29.163 1.00 87.62 150 GLY A CA 1
ATOM 1239 C C . GLY A 1 150 ? -1.046 -8.606 29.230 1.00 87.62 150 GLY A C 1
ATOM 1240 O O . GLY A 1 150 ? 0.139 -8.475 29.530 1.00 87.62 150 GLY A O 1
ATOM 1241 N N . PHE A 1 151 ? -1.599 -9.786 28.937 1.00 86.88 151 PHE A N 1
ATOM 1242 C CA . PHE A 1 151 ? -0.880 -11.061 28.982 1.00 86.88 151 PHE A CA 1
ATOM 1243 C C . PHE A 1 151 ? -0.373 -11.506 27.605 1.00 86.88 151 PHE A C 1
ATOM 1245 O O . PHE A 1 151 ? 0.321 -12.515 27.510 1.00 86.88 151 PHE A O 1
ATOM 1252 N N . LYS A 1 152 ? -0.659 -10.730 26.548 1.00 85.62 152 LYS A N 1
ATOM 1253 C CA . LYS A 1 152 ? -0.319 -11.015 25.143 1.00 85.62 152 LYS A CA 1
ATOM 1254 C C . LYS A 1 152 ? -0.929 -12.313 24.603 1.00 85.62 152 LYS A C 1
ATOM 1256 O O . LYS A 1 152 ? -0.416 -12.860 23.629 1.00 85.62 152 LYS A O 1
ATOM 1261 N N . ILE A 1 153 ? -2.023 -12.775 25.206 1.00 88.88 153 ILE A N 1
ATOM 1262 C CA . ILE A 1 153 ? -2.873 -13.842 24.666 1.00 88.88 153 ILE A CA 1
ATOM 1263 C C . ILE A 1 153 ? -3.529 -13.350 23.369 1.00 88.88 153 ILE A C 1
ATOM 1265 O O . ILE A 1 153 ? -3.573 -14.061 22.370 1.00 88.88 153 ILE A O 1
ATOM 1269 N N . ILE A 1 154 ? -3.976 -12.095 23.366 1.00 90.31 154 ILE A N 1
ATOM 1270 C CA . ILE A 1 154 ? -4.499 -11.394 22.200 1.00 90.31 154 ILE A CA 1
ATOM 1271 C C . ILE A 1 154 ? -3.415 -10.434 21.737 1.00 90.31 154 ILE A C 1
ATOM 1273 O O . ILE A 1 154 ? -3.052 -9.492 22.439 1.00 90.31 154 ILE A O 1
ATOM 1277 N N . ASN A 1 155 ? -2.888 -10.673 20.542 1.00 91.19 155 ASN A N 1
ATOM 1278 C CA . ASN A 1 155 ? -1.938 -9.782 19.892 1.00 91.19 155 ASN A CA 1
ATOM 1279 C C . ASN A 1 155 ? -2.110 -9.880 18.376 1.00 91.19 155 ASN A C 1
ATOM 1281 O O . ASN A 1 155 ? -1.487 -10.721 17.721 1.00 91.19 155 ASN A O 1
ATOM 1285 N N . CYS A 1 156 ? -2.982 -9.039 17.829 1.00 91.06 156 CYS A N 1
ATOM 1286 C CA . CYS A 1 156 ? -3.326 -9.054 16.412 1.00 91.06 156 CYS A CA 1
ATOM 1287 C C . CYS A 1 156 ? -3.250 -7.656 15.797 1.00 91.06 156 CYS A C 1
ATOM 1289 O O . CYS A 1 156 ? -3.304 -6.635 16.486 1.00 91.06 156 CYS A O 1
ATOM 1291 N N . VAL A 1 157 ? -3.082 -7.633 14.479 1.00 92.81 157 VAL A N 1
ATOM 1292 C CA . VAL A 1 157 ? -3.090 -6.421 13.666 1.00 92.81 157 VAL A CA 1
ATOM 1293 C C . VAL A 1 157 ? -4.174 -6.598 12.618 1.00 92.81 157 VAL A C 1
ATOM 1295 O O . VAL A 1 157 ? -4.142 -7.570 11.868 1.00 92.81 157 VAL A O 1
ATOM 1298 N N . LEU A 1 158 ? -5.114 -5.663 12.573 1.00 93.62 158 LEU A N 1
ATOM 1299 C CA . LEU A 1 158 ? -6.116 -5.565 11.520 1.00 93.62 158 LEU A CA 1
ATOM 1300 C C . LEU A 1 158 ? -5.703 -4.463 10.545 1.00 93.62 158 LEU A C 1
ATOM 1302 O O . LEU A 1 158 ? -5.134 -3.449 10.953 1.00 93.62 158 LEU A O 1
ATOM 1306 N N . VAL A 1 159 ? -6.014 -4.647 9.267 1.00 93.50 159 VAL A N 1
ATOM 1307 C CA . VAL A 1 159 ? -5.906 -3.598 8.251 1.00 93.50 159 VAL A CA 1
ATOM 1308 C C . VAL A 1 159 ? -7.323 -3.084 7.984 1.00 93.50 159 VAL A C 1
ATOM 1310 O O . VAL A 1 159 ? -8.165 -3.874 7.555 1.00 93.50 159 VAL A O 1
ATOM 1313 N N . PRO A 1 160 ? -7.638 -1.813 8.290 1.00 92.94 160 PRO A N 1
ATOM 1314 C CA . PRO A 1 160 ? -8.979 -1.282 8.086 1.00 92.94 160 PRO A CA 1
ATOM 1315 C C . PRO A 1 160 ? -9.282 -1.111 6.586 1.00 92.94 160 PRO A C 1
ATOM 1317 O O . PRO A 1 160 ? -8.361 -0.910 5.791 1.00 92.94 160 PRO A O 1
ATOM 1320 N N . PRO A 1 161 ? -10.562 -1.154 6.175 1.00 89.44 161 PRO A N 1
ATOM 1321 C CA . PRO A 1 161 ? -10.947 -0.985 4.770 1.00 89.44 161 PRO A CA 1
ATOM 1322 C C . PRO A 1 161 ? -10.752 0.451 4.262 1.00 89.44 161 PRO A C 1
ATOM 1324 O O . PRO A 1 161 ? -10.549 0.653 3.069 1.00 89.44 161 PRO A O 1
ATOM 1327 N N . ILE A 1 162 ? -10.784 1.436 5.164 1.00 90.50 162 ILE A N 1
ATOM 1328 C CA . ILE A 1 162 ? -10.569 2.856 4.878 1.00 90.50 162 ILE A CA 1
ATOM 1329 C C . ILE A 1 162 ? -9.527 3.444 5.841 1.00 90.50 162 ILE A C 1
ATOM 1331 O O . ILE A 1 162 ? -9.368 2.926 6.951 1.00 90.50 162 ILE A O 1
ATOM 1335 N N . PRO A 1 163 ? -8.813 4.514 5.448 1.00 92.19 163 PRO A N 1
ATOM 1336 C CA . PRO A 1 163 ? -7.896 5.231 6.326 1.00 92.19 163 PRO A CA 1
ATOM 1337 C C . PRO A 1 163 ? -8.562 5.731 7.613 1.00 92.19 163 PRO A C 1
ATOM 1339 O O . PRO A 1 163 ? -9.518 6.505 7.567 1.00 92.19 163 PRO A O 1
ATOM 1342 N N . LEU A 1 164 ? -8.014 5.336 8.766 1.00 91.44 164 LEU A N 1
ATOM 1343 C CA . LEU A 1 164 ? -8.460 5.788 10.088 1.00 91.44 164 LEU A CA 1
ATOM 1344 C C . LEU A 1 164 ? -7.395 6.661 10.759 1.00 91.44 164 LEU A C 1
ATOM 1346 O O . LEU A 1 164 ? -6.203 6.366 10.683 1.00 91.44 164 LEU A O 1
ATOM 1350 N N . LYS A 1 165 ? -7.833 7.716 11.458 1.00 91.75 165 LYS A N 1
ATOM 1351 C CA . LYS A 1 165 ? -6.934 8.617 12.197 1.00 91.75 165 LYS A CA 1
ATOM 1352 C C . LYS A 1 165 ? -6.214 7.886 13.328 1.00 91.75 165 LYS A C 1
ATOM 1354 O O . LYS A 1 165 ? -6.827 7.091 14.043 1.00 91.75 165 LYS A O 1
ATOM 1359 N N . SER A 1 166 ? -4.940 8.217 13.521 1.00 93.12 166 SER A N 1
ATOM 1360 C CA . SER A 1 166 ? -4.112 7.604 14.561 1.00 93.12 166 SER A CA 1
ATOM 1361 C C . SER A 1 166 ? -4.618 7.963 15.953 1.00 93.12 166 SER A C 1
ATOM 1363 O O . SER A 1 166 ? -4.854 9.133 16.250 1.00 93.12 166 SER A O 1
ATOM 1365 N N . GLU A 1 167 ? -4.755 6.966 16.819 1.00 94.88 167 GLU A N 1
ATOM 1366 C CA . GLU A 1 167 ? -5.233 7.152 18.184 1.00 94.88 167 GLU A CA 1
ATOM 1367 C C . GLU A 1 167 ? -4.871 5.952 19.055 1.00 94.88 167 GLU A C 1
ATOM 1369 O O . GLU A 1 167 ? -4.936 4.804 18.618 1.00 94.88 167 GLU A O 1
ATOM 1374 N N . PHE A 1 168 ? -4.526 6.216 20.313 1.00 94.75 168 PHE A N 1
ATOM 1375 C CA . PHE A 1 168 ? -4.101 5.192 21.254 1.00 94.75 168 PHE A CA 1
ATOM 1376 C C . PHE A 1 168 ? -5.037 5.123 22.460 1.00 94.75 168 PHE A C 1
ATOM 1378 O O . PHE A 1 168 ? -5.262 6.112 23.160 1.00 94.75 168 PHE A O 1
ATOM 1385 N N . PHE A 1 169 ? -5.513 3.918 22.764 1.00 94.75 169 PHE A N 1
ATOM 1386 C CA . PHE A 1 169 ? -6.356 3.643 23.916 1.00 94.75 169 PHE A CA 1
ATOM 1387 C C . PHE A 1 169 ? -5.786 2.523 24.772 1.00 94.75 169 PHE A C 1
ATOM 1389 O O . PHE A 1 169 ? -5.411 1.463 24.277 1.00 94.75 169 PHE A O 1
ATOM 1396 N N . ARG A 1 170 ? -5.838 2.722 26.092 1.00 94.44 170 ARG A N 1
ATOM 1397 C CA . ARG A 1 170 ? -5.629 1.672 27.091 1.00 94.44 170 ARG A CA 1
ATOM 1398 C C . ARG A 1 170 ? -6.794 1.659 28.075 1.00 94.44 170 ARG A C 1
ATOM 1400 O O . ARG A 1 170 ? -6.922 2.559 28.908 1.00 94.44 170 ARG A O 1
ATOM 1407 N N . LYS A 1 171 ? -7.705 0.693 27.934 1.00 95.19 171 LYS A N 1
ATOM 1408 C CA . LYS A 1 171 ? -9.010 0.671 28.625 1.00 95.19 171 LYS A CA 1
ATOM 1409 C C . LYS A 1 171 ? -9.376 -0.746 29.095 1.00 95.19 171 LYS A C 1
ATOM 1411 O O . LYS A 1 171 ? -8.617 -1.698 28.942 1.00 95.19 171 LYS A O 1
ATOM 1416 N N . LYS A 1 172 ? -10.540 -0.878 29.752 1.00 94.62 172 LYS A N 1
ATOM 1417 C CA . LYS A 1 172 ? -11.092 -2.184 30.172 1.00 94.62 172 LYS A CA 1
ATOM 1418 C C . LYS A 1 172 ? -11.646 -2.998 28.998 1.00 94.62 172 LYS A C 1
ATOM 1420 O O . LYS A 1 172 ? -11.765 -4.202 29.140 1.00 94.62 172 LYS A O 1
ATOM 1425 N N . ARG A 1 173 ? -11.994 -2.354 27.884 1.00 95.38 173 ARG A N 1
ATOM 1426 C CA . ARG A 1 173 ? -12.506 -2.959 26.645 1.00 95.38 173 ARG A CA 1
ATOM 1427 C C . ARG A 1 173 ? -11.697 -2.433 25.464 1.00 95.38 173 ARG A C 1
ATOM 1429 O O . ARG A 1 173 ? -11.159 -1.326 25.575 1.00 95.38 173 ARG A O 1
ATOM 1436 N N . PHE A 1 174 ? -11.627 -3.193 24.375 1.00 96.62 174 PHE A N 1
ATOM 1437 C CA . PHE A 1 174 ? -11.095 -2.673 23.118 1.00 96.62 174 PHE A CA 1
ATOM 1438 C C . PHE A 1 174 ? -11.977 -1.532 22.600 1.00 96.62 174 PHE A C 1
ATOM 1440 O O . PHE A 1 174 ? -13.188 -1.524 22.817 1.00 96.62 174 PHE A O 1
ATOM 1447 N N . LYS A 1 175 ? -11.352 -0.544 21.959 1.00 96.06 175 LYS A N 1
ATOM 1448 C CA . LYS A 1 175 ? -12.018 0.643 21.419 1.00 96.06 175 LYS A CA 1
ATOM 1449 C C . LYS A 1 175 ? -12.197 0.525 19.914 1.00 96.06 175 LYS A C 1
ATOM 1451 O O . LYS A 1 175 ? -11.423 1.095 19.156 1.00 96.06 175 LYS A O 1
ATOM 1456 N N . LEU A 1 176 ? -13.167 -0.285 19.494 1.00 95.88 176 LEU A N 1
ATOM 1457 C CA . LEU A 1 176 ? -13.410 -0.660 18.093 1.00 95.88 176 LEU A CA 1
ATOM 1458 C C . LEU A 1 176 ? -14.545 0.128 17.425 1.00 95.88 176 LEU A C 1
ATOM 1460 O O . LEU A 1 176 ? -14.913 -0.184 16.296 1.00 95.88 176 LEU A O 1
ATOM 1464 N N . GLU A 1 177 ? -15.092 1.143 18.097 1.00 93.31 177 GLU A N 1
ATOM 1465 C CA . GLU A 1 177 ? -16.240 1.918 17.618 1.00 93.31 177 GLU A CA 1
ATOM 1466 C C . GLU A 1 177 ? -15.958 2.555 16.245 1.00 93.31 177 GLU A C 1
ATOM 1468 O O . GLU A 1 177 ? -16.751 2.396 15.325 1.00 93.31 177 GLU A O 1
ATOM 1473 N N . LYS A 1 178 ? -14.762 3.129 16.051 1.00 93.19 178 LYS A N 1
ATOM 1474 C CA . LYS A 1 178 ? -14.344 3.727 14.769 1.00 93.19 178 LYS A CA 1
ATOM 1475 C C . LYS A 1 178 ? -14.286 2.730 13.615 1.00 93.19 178 LYS A C 1
ATOM 1477 O O . LYS A 1 178 ? -14.704 3.043 12.507 1.00 93.19 178 LYS A O 1
ATOM 1482 N N . LEU A 1 179 ? -13.746 1.533 13.859 1.00 94.50 179 LEU A N 1
ATOM 1483 C CA . LEU A 1 179 ? -13.714 0.483 12.839 1.00 94.50 179 LEU A CA 1
ATOM 1484 C C . LEU A 1 179 ? -15.135 0.013 12.508 1.00 94.50 179 LEU A C 1
ATOM 1486 O O . LEU A 1 179 ? -15.445 -0.246 11.350 1.00 94.50 179 LEU A O 1
ATOM 1490 N N . PHE A 1 180 ? -15.993 -0.098 13.521 1.00 93.44 180 PHE A N 1
ATOM 1491 C CA . PHE A 1 180 ? -17.379 -0.501 13.334 1.00 93.44 180 PHE A CA 1
ATOM 1492 C C . PHE A 1 180 ? -18.180 0.535 12.534 1.00 93.44 180 PHE A C 1
ATOM 1494 O O . PHE A 1 180 ? -18.926 0.155 11.638 1.00 93.44 180 PHE A O 1
ATOM 1501 N N . GLU A 1 181 ? -18.001 1.825 12.814 1.00 90.81 181 GLU A N 1
ATOM 1502 C CA . GLU A 1 181 ? -18.594 2.924 12.041 1.00 90.81 181 GLU A CA 1
ATOM 1503 C C . GLU A 1 181 ? -18.104 2.904 10.589 1.00 90.81 181 GLU A C 1
ATOM 1505 O O . GLU A 1 181 ? -18.921 2.884 9.676 1.00 90.81 181 GLU A O 1
ATOM 1510 N N . ALA A 1 182 ? -16.793 2.777 10.374 1.00 90.31 182 ALA A N 1
ATOM 1511 C CA . ALA A 1 182 ? -16.186 2.682 9.044 1.00 90.31 182 ALA A CA 1
ATOM 1512 C C . ALA A 1 182 ? -16.681 1.487 8.210 1.00 90.31 182 ALA A C 1
ATOM 1514 O O . ALA A 1 182 ? -16.703 1.537 6.985 1.00 90.31 182 ALA A O 1
ATOM 1515 N N . LEU A 1 183 ? -17.055 0.383 8.861 1.00 90.00 183 LEU A N 1
ATOM 1516 C CA . LEU A 1 183 ? -17.634 -0.783 8.192 1.00 90.00 183 LEU A CA 1
ATOM 1517 C C . LEU A 1 183 ? -19.123 -0.615 7.886 1.00 90.00 183 LEU A C 1
ATOM 1519 O O . LEU A 1 183 ? -19.666 -1.443 7.159 1.00 90.00 183 LEU A O 1
ATOM 1523 N N . ASN A 1 184 ? -19.799 0.373 8.469 1.00 87.81 184 ASN A N 1
ATOM 1524 C CA . ASN A 1 184 ? -21.236 0.597 8.314 1.00 87.81 184 ASN A CA 1
ATOM 1525 C C . ASN A 1 184 ? -21.578 1.914 7.617 1.00 87.81 184 ASN A C 1
ATOM 1527 O O . ASN A 1 184 ? -22.752 2.142 7.352 1.00 87.81 184 ASN A O 1
ATOM 1531 N N . SER A 1 185 ? -20.590 2.752 7.313 1.00 84.69 185 SER A N 1
ATOM 1532 C CA . SER A 1 185 ? -20.783 3.967 6.535 1.00 84.69 185 SER A CA 1
ATOM 1533 C C . SER A 1 185 ? -20.974 3.657 5.051 1.00 84.69 185 SER A C 1
ATOM 1535 O O . SER A 1 185 ? -20.240 2.848 4.477 1.00 84.69 185 SER A O 1
ATOM 1537 N N . ASP A 1 186 ? -21.910 4.365 4.421 1.00 82.94 186 ASP A N 1
ATOM 1538 C CA . ASP A 1 186 ? -22.076 4.401 2.965 1.00 82.94 186 ASP A CA 1
ATOM 1539 C C . ASP A 1 186 ? -21.047 5.362 2.364 1.00 82.94 186 ASP A C 1
ATOM 1541 O O . ASP A 1 186 ? -21.353 6.461 1.917 1.00 82.94 186 ASP A O 1
ATOM 1545 N N . THR A 1 187 ? -19.783 4.960 2.457 1.00 87.50 187 THR A N 1
ATOM 1546 C CA . THR A 1 187 ? -18.648 5.747 1.985 1.00 87.50 187 THR A CA 1
ATOM 1547 C C . THR A 1 187 ? -18.621 5.788 0.461 1.00 87.50 187 THR A C 1
ATOM 1549 O O . THR A 1 187 ? -18.608 4.736 -0.188 1.00 87.50 187 THR A O 1
ATOM 1552 N N . GLU A 1 188 ? -18.546 6.991 -0.105 1.00 92.62 188 GLU A N 1
ATOM 1553 C CA . GLU A 1 188 ? -18.447 7.185 -1.548 1.00 92.62 188 GLU A CA 1
ATOM 1554 C C . GLU A 1 188 ? -16.987 7.043 -1.999 1.00 92.62 188 GLU A C 1
ATOM 1556 O O . GLU A 1 188 ? -16.086 7.757 -1.550 1.00 92.62 188 GLU A O 1
ATOM 1561 N N . ILE A 1 189 ? -16.728 6.077 -2.880 1.00 93.25 189 ILE A N 1
ATOM 1562 C CA . ILE A 1 189 ? -15.388 5.744 -3.363 1.00 93.25 189 ILE A CA 1
ATOM 1563 C C . ILE A 1 189 ? -15.297 6.012 -4.860 1.00 93.25 189 ILE A C 1
ATOM 1565 O O . ILE A 1 189 ? -15.843 5.281 -5.692 1.00 93.25 189 ILE A O 1
ATOM 1569 N N . GLY A 1 190 ? -14.516 7.022 -5.215 1.00 94.94 190 GLY A N 1
ATOM 1570 C CA . GLY A 1 190 ? -14.118 7.287 -6.587 1.00 94.94 190 GLY A CA 1
ATOM 1571 C C . GLY A 1 190 ? -13.042 6.294 -6.993 1.00 94.94 190 GLY A C 1
ATOM 1572 O O . GLY A 1 190 ? -12.040 6.126 -6.301 1.00 94.94 190 GLY A O 1
ATOM 1573 N N . PHE A 1 191 ? -13.195 5.625 -8.127 1.00 94.81 191 PHE A N 1
ATOM 1574 C CA . PHE A 1 191 ? -12.185 4.690 -8.607 1.00 94.81 191 PHE A CA 1
ATOM 1575 C C . PHE A 1 191 ? -11.741 5.014 -10.023 1.00 94.81 191 PHE A C 1
ATOM 1577 O O . PHE A 1 191 ? -12.513 5.471 -10.865 1.00 94.81 191 PHE A O 1
ATOM 1584 N N . ILE A 1 192 ? -10.478 4.709 -10.302 1.00 94.81 192 ILE A N 1
ATOM 1585 C CA . ILE A 1 192 ? -9.926 4.714 -11.651 1.00 94.81 192 ILE A CA 1
ATOM 1586 C C . ILE A 1 192 ? -9.129 3.438 -11.890 1.00 94.81 192 ILE A C 1
ATOM 1588 O O . ILE A 1 192 ? -8.266 3.059 -11.103 1.00 94.81 192 ILE A O 1
ATOM 1592 N N . SER A 1 193 ? -9.405 2.784 -13.013 1.00 94.50 193 SER A N 1
ATOM 1593 C CA . SER A 1 193 ? -8.620 1.678 -13.553 1.00 94.50 193 SER A CA 1
ATOM 1594 C C . SER A 1 193 ? -7.953 2.140 -14.847 1.00 94.50 193 SER A C 1
ATOM 1596 O O . SER A 1 193 ? -8.553 2.121 -15.925 1.00 94.50 193 SER A O 1
ATOM 1598 N N . ALA A 1 194 ? -6.724 2.649 -14.733 1.00 91.00 194 ALA A N 1
ATOM 1599 C CA . ALA A 1 194 ? -6.024 3.334 -15.812 1.00 91.00 194 ALA A CA 1
ATOM 1600 C C . ALA A 1 194 ? -5.092 2.408 -16.602 1.00 91.00 194 ALA A C 1
ATOM 1602 O O . ALA A 1 194 ? -4.059 1.956 -16.102 1.00 91.00 194 ALA A O 1
ATOM 1603 N N . HIS A 1 195 ? -5.385 2.208 -17.886 1.00 87.62 195 HIS A N 1
ATOM 1604 C CA . HIS A 1 195 ? -4.478 1.554 -18.827 1.00 87.62 195 HIS A CA 1
ATOM 1605 C C . HIS A 1 195 ? -4.146 2.480 -20.001 1.00 87.62 195 HIS A C 1
ATOM 1607 O O . HIS A 1 195 ? -4.775 3.513 -20.243 1.00 87.62 195 HIS A O 1
ATOM 1613 N N . VAL A 1 196 ? -3.095 2.122 -20.739 1.00 80.88 196 VAL A N 1
ATOM 1614 C CA . VAL A 1 196 ? -2.693 2.863 -21.937 1.00 80.88 196 VAL A CA 1
ATOM 1615 C C . VAL A 1 196 ? -3.790 2.691 -22.987 1.00 80.88 196 VAL A C 1
ATOM 1617 O O . VAL A 1 196 ? -4.003 1.586 -23.472 1.00 80.88 196 VAL A O 1
ATOM 1620 N N . GLY A 1 197 ? -4.478 3.778 -23.330 1.00 79.44 197 GLY A N 1
ATOM 1621 C CA . GLY A 1 197 ? -5.482 3.812 -24.395 1.00 79.44 197 GLY A CA 1
ATOM 1622 C C . GLY A 1 197 ? -6.899 3.418 -23.972 1.00 79.44 197 GLY A C 1
ATOM 1623 O O . GLY A 1 197 ? -7.845 3.680 -24.709 1.00 79.44 197 GLY A O 1
ATOM 1624 N N . LYS A 1 198 ? -7.080 2.837 -22.782 1.00 87.81 198 LYS A N 1
ATOM 1625 C CA . LYS A 1 198 ? -8.398 2.533 -22.216 1.00 87.81 198 LYS A CA 1
ATOM 1626 C C . LYS A 1 198 ? -8.353 2.688 -20.702 1.00 87.81 198 LYS A C 1
ATOM 1628 O O . LYS A 1 198 ? -7.546 2.046 -20.042 1.00 87.81 198 LYS A O 1
ATOM 1633 N N . THR A 1 199 ? -9.231 3.513 -20.163 1.00 91.56 199 THR A N 1
ATOM 1634 C CA . THR A 1 199 ? -9.346 3.751 -18.726 1.00 91.56 199 THR A CA 1
ATOM 1635 C C . THR A 1 199 ? -10.810 3.703 -18.335 1.00 91.56 199 THR A C 1
ATOM 1637 O O . THR A 1 199 ? -11.646 4.233 -19.062 1.00 91.56 199 THR A O 1
ATOM 1640 N N . ALA A 1 200 ? -11.112 3.086 -17.201 1.00 93.44 200 ALA A N 1
ATOM 1641 C CA . ALA A 1 200 ? -12.421 3.178 -16.571 1.00 93.44 200 ALA A CA 1
ATOM 1642 C C . ALA A 1 200 ? -12.333 4.100 -15.354 1.00 93.44 200 ALA A C 1
ATOM 1644 O O . ALA A 1 200 ? -11.366 4.007 -14.599 1.00 93.44 200 ALA A O 1
ATOM 1645 N N . ILE A 1 201 ? -13.321 4.970 -15.182 1.00 94.75 201 ILE A N 1
ATOM 1646 C CA . ILE A 1 201 ? -13.528 5.785 -13.983 1.00 94.75 201 ILE A CA 1
ATOM 1647 C C . ILE A 1 201 ? -14.946 5.561 -13.476 1.00 94.75 201 ILE A C 1
ATOM 1649 O O . ILE A 1 201 ? -15.841 5.269 -14.270 1.00 94.75 201 ILE A O 1
ATOM 1653 N N . GLY A 1 202 ? -15.160 5.700 -12.178 1.00 94.06 202 GLY A N 1
ATOM 1654 C CA . GLY A 1 202 ? -16.495 5.587 -11.619 1.00 94.06 202 GLY A CA 1
ATOM 1655 C C . GLY A 1 202 ? -16.579 6.009 -10.164 1.00 94.06 202 GLY A C 1
ATOM 1656 O O . GLY A 1 202 ? -15.567 6.329 -9.541 1.00 94.06 202 GLY A O 1
ATOM 1657 N N . LEU A 1 203 ? -17.806 5.999 -9.658 1.00 95.31 203 LEU A N 1
ATOM 1658 C CA . LEU A 1 203 ? -18.160 6.268 -8.272 1.00 95.31 203 LEU A CA 1
ATOM 1659 C C . LEU A 1 203 ? -18.897 5.050 -7.713 1.00 95.31 203 LEU A C 1
ATOM 1661 O O . LEU A 1 203 ? -19.835 4.552 -8.339 1.00 95.31 203 LEU A O 1
ATOM 1665 N N . LEU A 1 204 ? -18.448 4.571 -6.561 1.00 92.12 204 LEU A N 1
ATOM 1666 C CA . LEU A 1 204 ? -19.026 3.457 -5.817 1.00 92.12 204 LEU A CA 1
ATOM 1667 C C . LEU A 1 204 ? -19.634 3.986 -4.522 1.00 92.12 204 LEU A C 1
ATOM 1669 O O . LEU A 1 204 ? -19.010 4.811 -3.865 1.00 92.12 204 LEU A O 1
ATOM 1673 N N . SER A 1 205 ? -20.787 3.463 -4.126 1.00 90.00 205 SER A N 1
ATOM 1674 C CA . SER A 1 205 ? -21.315 3.627 -2.770 1.00 90.00 205 SER A CA 1
ATOM 1675 C C . SER A 1 205 ? -21.841 2.282 -2.286 1.00 90.00 205 SER A C 1
ATOM 1677 O O . SER A 1 205 ? -22.654 1.638 -2.952 1.00 90.00 205 SER A O 1
ATOM 1679 N N . GLY A 1 206 ? -21.290 1.789 -1.175 1.00 83.25 206 GLY A N 1
ATOM 1680 C CA . GLY A 1 206 ? -21.584 0.448 -0.671 1.00 83.25 206 GLY A CA 1
ATOM 1681 C C . GLY A 1 206 ? -21.285 -0.647 -1.705 1.00 83.25 206 GLY 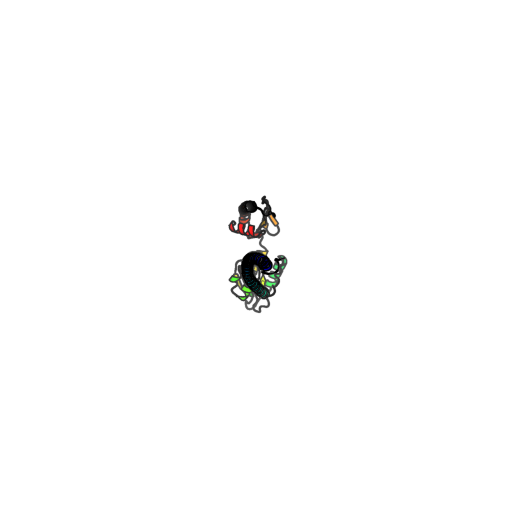A C 1
ATOM 1682 O O . GLY A 1 206 ? -20.127 -0.946 -2.000 1.00 83.25 206 GLY A O 1
ATOM 1683 N N . THR A 1 207 ? -22.336 -1.278 -2.230 1.00 82.44 207 THR A N 1
ATOM 1684 C CA . THR A 1 207 ? -22.254 -2.328 -3.264 1.00 82.44 207 THR A CA 1
ATOM 1685 C C . THR A 1 207 ? -22.674 -1.855 -4.656 1.00 82.44 207 THR A C 1
ATOM 1687 O O . THR A 1 207 ? -22.674 -2.653 -5.592 1.00 82.44 207 THR A O 1
ATOM 1690 N N . GLU A 1 208 ? -23.040 -0.584 -4.804 1.00 87.50 208 GLU A N 1
ATOM 1691 C CA . GLU A 1 208 ? -23.600 -0.026 -6.032 1.00 87.50 208 GLU A CA 1
ATOM 1692 C C . GLU A 1 208 ? -22.592 0.864 -6.763 1.00 87.50 208 GLU A C 1
ATOM 1694 O O . GLU A 1 208 ? -21.796 1.585 -6.160 1.00 87.50 208 GLU A O 1
ATOM 1699 N N . ILE A 1 209 ? -22.632 0.819 -8.097 1.00 90.75 209 ILE A N 1
ATOM 1700 C CA . ILE A 1 209 ? -21.887 1.739 -8.958 1.00 90.75 209 ILE A CA 1
ATOM 1701 C C . ILE A 1 209 ? -22.837 2.881 -9.320 1.00 90.75 209 ILE A C 1
ATOM 1703 O O . ILE A 1 209 ? -23.723 2.703 -10.153 1.00 90.75 209 ILE A O 1
ATOM 1707 N N . LEU A 1 210 ? -22.637 4.048 -8.708 1.00 90.38 210 LEU A N 1
ATOM 1708 C CA . LEU A 1 210 ? -23.469 5.235 -8.925 1.00 90.38 210 LEU A CA 1
ATOM 1709 C C . LEU A 1 210 ? -23.205 5.881 -10.287 1.00 90.38 210 LEU A C 1
ATOM 1711 O O . LEU A 1 210 ? -24.107 6.411 -10.931 1.00 90.38 210 LEU A O 1
ATOM 1715 N N . ASN A 1 211 ? -21.948 5.858 -10.730 1.00 88.62 211 ASN A N 1
ATOM 1716 C CA . ASN A 1 211 ? -21.546 6.421 -12.012 1.00 88.62 211 ASN A CA 1
ATOM 1717 C C . ASN A 1 211 ? -20.362 5.640 -12.582 1.00 88.62 211 ASN A C 1
ATOM 1719 O O . ASN A 1 211 ? -19.465 5.231 -11.847 1.00 88.62 211 ASN A O 1
ATOM 1723 N N . PHE A 1 212 ? -20.340 5.449 -13.897 1.00 90.88 212 PHE A N 1
ATOM 1724 C CA . PHE A 1 212 ? -19.278 4.740 -14.593 1.00 90.88 212 PHE A CA 1
ATOM 1725 C C . PHE A 1 212 ? -19.048 5.340 -15.970 1.00 90.88 212 PHE A C 1
ATOM 1727 O O . PHE A 1 212 ? -19.976 5.494 -16.763 1.00 90.88 212 PHE A O 1
ATOM 1734 N N . ASN A 1 213 ? -17.787 5.612 -16.294 1.00 90.50 213 ASN A N 1
ATOM 1735 C CA . ASN A 1 213 ? -17.410 6.110 -17.601 1.00 90.50 213 ASN A CA 1
ATOM 1736 C C . ASN A 1 213 ? -16.129 5.440 -18.109 1.00 90.50 213 ASN A C 1
ATOM 1738 O O . ASN A 1 213 ? -15.200 5.144 -17.356 1.00 90.50 213 ASN A O 1
ATOM 1742 N N . THR A 1 214 ? -16.062 5.199 -19.418 1.00 90.19 214 THR A N 1
ATOM 1743 C CA . THR A 1 214 ? -14.895 4.591 -20.066 1.00 90.19 214 THR A CA 1
ATOM 1744 C C . THR A 1 214 ? -14.278 5.560 -21.060 1.00 90.19 214 THR A C 1
ATOM 1746 O O . THR A 1 214 ? -14.899 5.968 -22.036 1.00 90.19 214 THR A O 1
ATOM 1749 N N . ILE A 1 215 ? -12.999 5.856 -20.864 1.00 86.19 215 ILE A N 1
ATOM 1750 C CA . ILE A 1 215 ? -12.222 6.761 -21.703 1.00 86.19 215 ILE A CA 1
ATOM 1751 C C . ILE A 1 215 ? -11.320 5.927 -22.603 1.00 86.19 215 ILE A C 1
ATOM 1753 O O . ILE A 1 215 ? -10.453 5.190 -22.127 1.00 86.19 215 ILE A O 1
ATOM 1757 N N . LYS A 1 216 ? -11.505 6.062 -23.917 1.00 84.38 216 LYS A N 1
ATOM 1758 C CA . LYS A 1 216 ? -10.638 5.452 -24.930 1.00 84.38 216 LYS A CA 1
ATOM 1759 C C . LYS A 1 216 ? -9.798 6.525 -25.616 1.00 84.38 216 LYS A C 1
ATOM 1761 O O . LYS A 1 216 ? -10.310 7.582 -25.979 1.00 84.38 216 LYS A O 1
ATOM 1766 N N . THR A 1 217 ? -8.512 6.248 -25.797 1.00 81.94 217 THR A N 1
ATOM 1767 C CA . THR A 1 217 ? -7.599 7.069 -26.596 1.00 81.94 217 THR A CA 1
ATOM 1768 C C . THR A 1 217 ? -6.768 6.184 -27.512 1.00 81.94 217 THR A C 1
ATOM 1770 O O . THR A 1 217 ? -6.271 5.128 -27.123 1.00 81.94 217 THR A O 1
ATOM 1773 N N . GLU A 1 218 ? -6.599 6.618 -28.756 1.00 73.50 218 GLU A N 1
ATOM 1774 C CA . GLU A 1 218 ? -5.766 5.903 -29.714 1.00 73.50 218 GLU A CA 1
ATOM 1775 C C . GLU A 1 218 ? -4.285 6.161 -29.425 1.00 73.50 218 GLU A C 1
ATOM 1777 O O . GLU A 1 218 ? -3.713 7.193 -29.784 1.00 73.50 218 GLU A O 1
ATOM 1782 N N . ILE A 1 219 ? -3.645 5.203 -28.755 1.00 76.12 219 ILE A N 1
ATOM 1783 C CA . ILE A 1 219 ? -2.206 5.230 -28.489 1.00 76.12 219 ILE A CA 1
ATOM 1784 C C . ILE A 1 219 ? -1.551 4.129 -29.312 1.00 76.12 219 ILE A C 1
ATOM 1786 O O . ILE A 1 219 ? -1.873 2.950 -29.157 1.00 76.12 219 ILE A O 1
ATOM 1790 N N . LYS A 1 220 ? -0.597 4.498 -30.176 1.00 67.06 220 LYS A N 1
ATOM 1791 C CA . LYS A 1 220 ? 0.089 3.516 -31.026 1.00 67.06 220 LYS A CA 1
ATOM 1792 C C . LYS A 1 220 ? 0.851 2.487 -30.175 1.00 67.06 220 LYS A C 1
ATOM 1794 O O . LYS A 1 220 ? 1.506 2.830 -29.182 1.00 67.06 220 LYS A O 1
ATOM 1799 N N . GLY A 1 221 ? 0.759 1.217 -30.582 1.00 66.06 221 GLY A N 1
ATOM 1800 C CA . GLY A 1 221 ? 1.397 0.064 -29.938 1.00 66.06 221 GLY A CA 1
ATOM 1801 C C . GLY A 1 221 ? 2.928 0.148 -29.883 1.00 66.06 221 GLY A C 1
ATOM 1802 O O . GLY A 1 221 ? 3.545 1.087 -30.387 1.00 66.06 221 GLY A O 1
ATOM 1803 N N . LYS A 1 222 ? 3.583 -0.790 -29.176 1.00 63.78 222 LYS A N 1
ATOM 1804 C CA . LYS A 1 222 ? 5.061 -0.825 -29.147 1.00 63.78 222 LYS A CA 1
ATOM 1805 C C . LYS A 1 222 ? 5.505 -1.414 -30.484 1.00 63.78 222 LYS A C 1
ATOM 1807 O O . LYS A 1 222 ? 5.077 -2.513 -30.812 1.00 63.78 222 LYS A O 1
ATOM 1812 N N . HIS A 1 223 ? 6.326 -0.697 -31.248 1.00 58.28 223 HIS A N 1
ATOM 1813 C CA . HIS A 1 223 ? 6.958 -1.286 -32.424 1.00 58.28 223 HIS A CA 1
ATOM 1814 C C . HIS A 1 223 ? 8.056 -2.241 -31.946 1.00 58.28 223 HIS A C 1
ATOM 1816 O O . HIS A 1 223 ? 8.942 -1.835 -31.201 1.00 58.28 223 HIS A O 1
ATOM 1822 N N . SER A 1 224 ? 7.962 -3.511 -32.338 1.00 50.94 224 SER A N 1
ATOM 1823 C CA . SER A 1 224 ? 8.924 -4.565 -31.991 1.00 50.94 224 SER A CA 1
ATOM 1824 C C . SER A 1 224 ? 10.142 -4.604 -32.918 1.00 50.94 224 SER A C 1
ATOM 1826 O O . SER A 1 224 ? 11.104 -5.308 -32.633 1.00 50.94 224 SER A O 1
ATOM 1828 N N . LYS A 1 225 ? 10.117 -3.852 -34.025 1.00 62.81 225 LYS A N 1
ATOM 1829 C CA . LYS A 1 225 ? 11.190 -3.819 -35.023 1.00 62.81 225 LYS A CA 1
ATOM 1830 C C . LYS A 1 225 ? 12.011 -2.542 -34.837 1.00 62.81 225 LYS A C 1
ATOM 1832 O O . LYS A 1 225 ? 11.508 -1.445 -35.082 1.00 62.81 225 LYS A O 1
ATOM 1837 N N . GLY A 1 226 ? 13.240 -2.694 -34.345 1.00 58.12 226 GLY A N 1
ATOM 1838 C CA . GLY A 1 226 ? 14.197 -1.598 -34.197 1.00 58.12 226 GLY A CA 1
ATOM 1839 C C . GLY A 1 226 ? 14.583 -1.007 -35.553 1.00 58.12 226 GLY A C 1
ATOM 1840 O O . GLY A 1 226 ? 14.631 -1.711 -36.559 1.00 58.12 226 GLY A O 1
ATOM 1841 N N . GLY A 1 227 ? 14.818 0.301 -35.592 1.00 74.25 227 GLY A N 1
ATOM 1842 C CA . GLY A 1 227 ? 15.206 1.000 -36.815 1.00 74.25 227 GLY A CA 1
ATOM 1843 C C . GLY A 1 227 ? 15.335 2.505 -36.614 1.00 74.25 227 GLY A C 1
ATOM 1844 O O . GLY A 1 227 ? 14.912 3.046 -35.592 1.00 74.25 227 GLY A O 1
ATOM 1845 N N . PHE A 1 228 ? 15.872 3.200 -37.618 1.00 66.44 228 PHE A N 1
ATOM 1846 C CA . PHE A 1 228 ? 16.165 4.642 -37.581 1.00 66.44 228 PHE A CA 1
ATOM 1847 C C . PHE A 1 228 ? 14.969 5.537 -37.188 1.00 66.44 228 PHE A C 1
ATOM 1849 O O . PHE A 1 228 ? 15.156 6.643 -36.685 1.00 66.44 228 PHE A O 1
ATOM 1856 N N . SER A 1 229 ? 13.727 5.060 -37.349 1.00 69.31 229 SER A N 1
ATOM 1857 C CA . SER A 1 229 ? 12.515 5.798 -36.955 1.00 69.31 229 SER A CA 1
ATOM 1858 C C . SER A 1 229 ? 12.051 5.566 -35.508 1.00 69.31 229 SER A C 1
ATOM 1860 O O . SER A 1 229 ? 11.142 6.261 -35.047 1.00 69.31 229 SER A O 1
ATOM 1862 N N . GLN A 1 230 ? 12.666 4.643 -34.760 1.00 77.38 230 GLN A N 1
ATOM 1863 C CA . GLN A 1 230 ? 12.217 4.237 -33.421 1.00 77.38 230 GLN A CA 1
ATOM 1864 C C . GLN A 1 230 ? 12.127 5.421 -32.444 1.00 77.38 230 GLN A C 1
ATOM 1866 O O . GLN A 1 230 ? 11.106 5.598 -31.777 1.00 77.38 230 GLN A O 1
ATOM 1871 N N . GLY A 1 231 ? 13.127 6.309 -32.439 1.00 77.06 231 GLY A N 1
ATOM 1872 C CA . GLY A 1 231 ? 13.136 7.486 -31.563 1.00 77.06 231 GLY A CA 1
ATOM 1873 C C . GLY A 1 231 ? 11.972 8.458 -31.808 1.00 77.06 231 GLY A C 1
ATOM 1874 O O . GLY A 1 231 ? 11.419 9.015 -30.857 1.00 77.06 231 GLY A O 1
ATOM 1875 N N . ARG A 1 232 ? 11.536 8.641 -33.066 1.00 78.38 232 ARG A N 1
ATOM 1876 C CA . ARG A 1 232 ? 10.384 9.504 -33.400 1.00 78.38 232 ARG A CA 1
ATOM 1877 C C . ARG A 1 232 ? 9.062 8.878 -32.944 1.00 78.38 232 ARG A C 1
ATOM 1879 O O . ARG A 1 232 ? 8.206 9.590 -32.417 1.00 78.38 232 ARG A O 1
ATOM 1886 N N . PHE A 1 233 ? 8.903 7.561 -33.094 1.00 78.62 233 PHE A N 1
ATOM 1887 C CA . PHE A 1 233 ? 7.715 6.841 -32.619 1.00 78.62 233 PHE A CA 1
ATOM 1888 C C . PHE A 1 233 ? 7.597 6.866 -31.095 1.00 78.62 233 PHE A C 1
ATOM 1890 O O . PHE A 1 233 ? 6.519 7.140 -30.566 1.00 78.62 233 PHE A O 1
ATOM 1897 N N . GLU A 1 234 ? 8.699 6.643 -30.380 1.00 81.44 234 GLU A N 1
ATOM 1898 C CA . GLU A 1 234 ? 8.705 6.680 -28.917 1.00 81.44 234 GLU A CA 1
ATOM 1899 C C . GLU A 1 234 ? 8.388 8.074 -28.364 1.00 81.44 234 GLU A C 1
ATOM 1901 O O . GLU A 1 234 ? 7.635 8.184 -27.394 1.00 81.44 234 GLU A O 1
ATOM 1906 N N . ARG A 1 235 ? 8.902 9.145 -28.990 1.00 83.69 235 ARG A N 1
ATOM 1907 C CA . ARG A 1 235 ? 8.563 10.532 -28.621 1.00 83.69 235 ARG A CA 1
ATOM 1908 C C . ARG A 1 235 ? 7.076 10.822 -28.822 1.00 83.69 235 ARG A C 1
ATOM 1910 O O . ARG A 1 235 ? 6.412 11.209 -27.863 1.00 83.69 235 ARG A O 1
ATOM 1917 N N . ARG A 1 236 ? 6.533 10.534 -30.012 1.00 84.75 236 ARG A N 1
ATOM 1918 C CA . ARG A 1 236 ? 5.096 10.706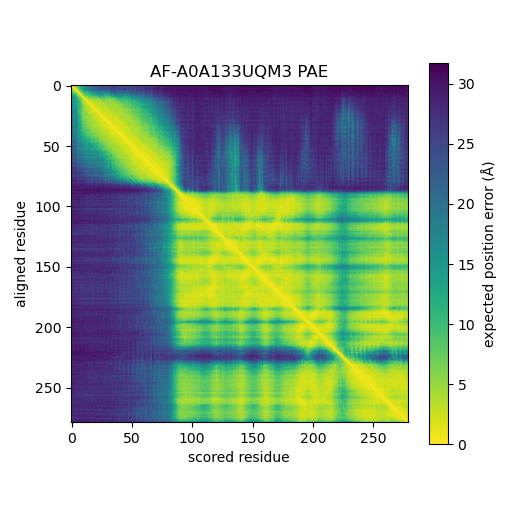 -30.300 1.00 84.75 236 ARG A CA 1
ATOM 1919 C C . ARG A 1 236 ? 4.225 9.922 -29.324 1.00 84.75 236 ARG A C 1
ATOM 1921 O O . ARG A 1 236 ? 3.239 10.443 -28.815 1.00 84.75 236 ARG A O 1
ATOM 1928 N N . ARG A 1 237 ? 4.607 8.685 -29.001 1.00 84.75 237 ARG A N 1
ATOM 1929 C CA . ARG A 1 237 ? 3.875 7.876 -28.024 1.00 84.75 237 ARG A CA 1
ATOM 1930 C C . ARG A 1 237 ? 3.921 8.475 -26.619 1.00 84.75 237 ARG A C 1
ATOM 1932 O O . ARG A 1 237 ? 2.900 8.481 -25.939 1.00 84.75 237 ARG A O 1
ATOM 1939 N N . LYS A 1 238 ? 5.077 8.972 -26.167 1.00 85.81 238 LYS A N 1
ATOM 1940 C CA . LYS A 1 238 ? 5.190 9.661 -24.868 1.00 85.81 238 LYS A CA 1
ATOM 1941 C C . LYS A 1 238 ? 4.266 10.880 -24.812 1.00 85.81 238 LYS A C 1
ATOM 1943 O O . LYS A 1 238 ? 3.598 11.073 -23.804 1.00 85.81 238 LYS A O 1
ATOM 1948 N N . GLU A 1 239 ? 4.184 11.663 -25.885 1.00 87.38 239 GLU A N 1
ATOM 1949 C CA . GLU A 1 239 ? 3.254 12.798 -25.978 1.00 87.38 239 GLU A CA 1
ATOM 1950 C C . GLU A 1 239 ? 1.786 12.359 -25.949 1.00 87.38 239 GLU A C 1
ATOM 1952 O O . GLU A 1 239 ? 0.991 12.951 -25.222 1.00 87.38 239 GLU A O 1
ATOM 1957 N N . GLN A 1 240 ? 1.426 11.296 -26.676 1.00 87.88 240 GLN A N 1
ATOM 1958 C CA . GLN A 1 240 ? 0.074 10.724 -26.642 1.00 87.88 240 GLN A CA 1
ATOM 1959 C C . GLN A 1 240 ? -0.313 10.251 -25.236 1.00 87.88 240 GLN A C 1
ATOM 1961 O O . GLN A 1 240 ? -1.414 10.542 -24.776 1.00 87.88 240 GLN A O 1
ATOM 1966 N N . ILE A 1 241 ? 0.601 9.577 -24.529 1.00 88.12 241 ILE A N 1
ATOM 1967 C CA . ILE A 1 241 ? 0.381 9.154 -23.140 1.00 88.12 241 ILE A CA 1
ATOM 1968 C C . ILE A 1 241 ? 0.166 10.378 -22.247 1.00 88.12 241 ILE A C 1
ATOM 1970 O O . ILE A 1 241 ? -0.829 10.419 -21.537 1.00 88.12 241 ILE A O 1
ATOM 1974 N N . LYS A 1 242 ? 1.017 11.409 -22.333 1.00 89.25 242 LYS A N 1
ATOM 1975 C CA . LYS A 1 242 ? 0.842 12.640 -21.542 1.00 89.25 242 LYS A CA 1
ATOM 1976 C C . LYS A 1 242 ? -0.516 13.305 -21.783 1.00 89.25 242 LYS A C 1
ATOM 1978 O O . LYS A 1 242 ? -1.162 13.723 -20.828 1.00 89.25 242 LYS A O 1
ATOM 1983 N N . LYS A 1 243 ? -0.960 13.393 -23.043 1.00 88.19 243 LYS A N 1
ATOM 1984 C CA . LYS A 1 243 ? -2.288 13.930 -23.389 1.00 88.19 243 LYS A CA 1
ATOM 1985 C C . LYS A 1 243 ? -3.412 13.082 -22.792 1.00 88.19 243 LYS A C 1
ATOM 1987 O O . LYS A 1 243 ? -4.355 13.642 -22.245 1.00 88.19 243 LYS A O 1
ATOM 1992 N N . HIS A 1 244 ? -3.288 11.754 -22.850 1.00 89.38 244 HIS A N 1
ATOM 1993 C CA . HIS A 1 244 ? -4.238 10.839 -22.212 1.00 89.38 244 HIS A CA 1
ATOM 1994 C C . HIS A 1 244 ? -4.312 11.080 -20.705 1.00 89.38 244 HIS A C 1
ATOM 1996 O O . HIS A 1 244 ? -5.397 11.319 -20.199 1.00 89.38 244 HIS A O 1
ATOM 2002 N N . VAL A 1 245 ? -3.176 11.106 -19.998 1.00 91.19 245 VAL A N 1
ATOM 2003 C CA . VAL A 1 245 ? -3.148 11.312 -18.538 1.00 91.19 245 VAL A CA 1
ATOM 2004 C C . VAL A 1 245 ? -3.755 12.661 -18.139 1.00 91.19 245 VAL A C 1
ATOM 2006 O O . VAL A 1 245 ? -4.527 12.704 -17.189 1.00 91.19 245 VAL A O 1
ATOM 2009 N N . LYS A 1 246 ? -3.483 13.743 -18.882 1.00 90.75 246 LYS A N 1
ATOM 2010 C CA . LYS A 1 246 ? -4.119 15.049 -18.631 1.00 90.75 246 LYS A CA 1
ATOM 2011 C C . LYS A 1 246 ? -5.640 14.991 -18.763 1.00 90.75 246 LYS A C 1
ATOM 2013 O O . LYS A 1 246 ? -6.338 15.438 -17.863 1.00 90.75 246 LYS A O 1
ATOM 2018 N N . LYS A 1 247 ? -6.139 14.369 -19.837 1.00 90.00 247 LYS A N 1
ATOM 2019 C CA . LYS A 1 247 ? -7.579 14.169 -20.039 1.00 90.00 247 LYS A CA 1
ATOM 2020 C C . LYS A 1 247 ? -8.200 13.338 -18.910 1.00 90.00 247 LYS A C 1
ATOM 2022 O O . LYS A 1 247 ? -9.299 13.646 -18.467 1.00 90.00 247 LYS A O 1
ATOM 2027 N N . LEU A 1 248 ? -7.502 12.298 -18.439 1.00 91.12 248 LEU A N 1
ATOM 2028 C CA . LEU A 1 248 ? -7.952 11.509 -17.288 1.00 91.12 248 LEU A CA 1
ATOM 2029 C C . LEU A 1 248 ? -8.045 12.367 -16.024 1.00 91.12 248 LEU A C 1
ATOM 2031 O O . LEU A 1 248 ? -9.062 12.305 -15.350 1.00 91.12 248 LEU A O 1
ATOM 2035 N N . ALA A 1 249 ? -7.013 13.158 -15.721 1.00 92.00 249 ALA A N 1
ATOM 2036 C CA . ALA A 1 249 ? -7.003 14.041 -14.557 1.00 92.00 249 ALA A CA 1
ATOM 2037 C C . ALA A 1 249 ? -8.157 15.049 -14.597 1.00 92.00 249 ALA A C 1
ATOM 2039 O O . ALA A 1 249 ? -8.848 15.196 -13.599 1.00 92.00 249 ALA A O 1
ATOM 2040 N N . GLU A 1 250 ? -8.404 15.694 -15.741 1.00 91.12 250 GLU A N 1
ATOM 2041 C CA . GLU A 1 250 ? -9.519 16.639 -15.901 1.00 91.12 250 GLU A CA 1
ATOM 2042 C C . GLU A 1 250 ? -10.876 15.974 -15.669 1.00 91.12 250 GLU A C 1
ATOM 2044 O O . GLU A 1 250 ? -11.656 16.462 -14.861 1.00 91.12 250 GLU A O 1
ATOM 2049 N N . MET A 1 251 ? -11.137 14.833 -16.314 1.00 89.50 251 MET A N 1
ATOM 2050 C CA . MET A 1 251 ? -12.414 14.126 -16.165 1.00 89.50 251 MET A CA 1
ATOM 2051 C C . MET A 1 251 ? -12.613 13.520 -14.774 1.00 89.50 251 MET A C 1
ATOM 2053 O O . MET A 1 251 ? -13.746 13.271 -14.376 1.00 89.50 251 MET A O 1
ATOM 2057 N N . PHE A 1 252 ? -11.528 13.222 -14.058 1.00 92.69 252 PHE A N 1
ATOM 2058 C CA . PHE A 1 252 ? -11.609 12.585 -12.750 1.00 92.69 252 PHE A CA 1
ATOM 2059 C C . PHE A 1 252 ? -11.858 13.584 -11.611 1.00 92.69 252 PHE A C 1
ATOM 2061 O O . PHE A 1 252 ? -12.290 13.154 -10.548 1.00 92.69 252 PHE A O 1
ATOM 2068 N N . LYS A 1 253 ? -11.670 14.897 -11.822 1.00 91.31 253 LYS A N 1
ATOM 2069 C CA . LYS A 1 253 ? -11.930 15.932 -10.799 1.00 91.31 253 LYS A CA 1
ATOM 2070 C C . LYS A 1 253 ? -13.341 15.852 -10.221 1.00 91.31 253 LYS A C 1
ATOM 2072 O O . LYS A 1 253 ? -13.485 15.789 -9.007 1.00 91.31 253 LYS A O 1
ATOM 2077 N N . ASP A 1 254 ? -14.349 15.729 -11.079 1.00 89.69 254 ASP A N 1
ATOM 2078 C CA . ASP A 1 254 ? -15.749 15.629 -10.651 1.00 89.69 254 ASP A CA 1
ATOM 2079 C C . ASP A 1 254 ? -16.008 14.404 -9.761 1.00 89.69 254 ASP A C 1
ATOM 2081 O O . ASP A 1 254 ? -16.903 14.422 -8.920 1.00 89.69 254 ASP A O 1
ATOM 2085 N N . TYR A 1 255 ? -15.249 13.321 -9.956 1.00 91.44 255 TYR A N 1
ATOM 2086 C CA . TYR A 1 255 ? -15.345 12.126 -9.118 1.00 91.44 255 TYR A CA 1
ATOM 2087 C C . TYR A 1 255 ? -14.650 12.355 -7.779 1.00 91.44 255 TYR A C 1
ATOM 2089 O O . TYR A 1 255 ? -15.181 11.935 -6.761 1.00 91.44 255 TYR A O 1
ATOM 2097 N N . ILE A 1 256 ? -13.507 13.048 -7.764 1.00 91.12 256 ILE A N 1
ATOM 2098 C CA . ILE A 1 256 ? -12.785 13.405 -6.533 1.00 91.12 256 ILE A CA 1
ATOM 2099 C C . ILE A 1 256 ? -13.659 14.251 -5.610 1.00 91.12 256 ILE A C 1
ATOM 2101 O O . ILE A 1 256 ? -13.735 13.965 -4.423 1.00 91.12 256 ILE A O 1
ATOM 2105 N N . GLU A 1 257 ? -14.336 15.263 -6.151 1.00 91.06 257 GLU A N 1
ATOM 2106 C CA . GLU A 1 257 ? -15.187 16.161 -5.359 1.00 91.06 257 GLU A CA 1
ATOM 2107 C C . GLU A 1 257 ? -16.404 15.453 -4.745 1.00 91.06 257 GLU A C 1
ATOM 2109 O O . GLU A 1 257 ? -16.925 15.897 -3.727 1.00 91.06 257 GLU A O 1
ATOM 2114 N N . LYS A 1 258 ? -16.843 14.347 -5.355 1.00 90.94 258 LYS A N 1
ATOM 2115 C CA . LYS A 1 258 ? -17.994 13.535 -4.933 1.00 90.94 258 LYS A CA 1
ATOM 2116 C C . LYS A 1 258 ? -17.587 12.250 -4.213 1.00 90.94 258 LYS A C 1
ATOM 2118 O O . LYS A 1 258 ? -18.376 11.323 -4.160 1.00 90.94 258 LYS A O 1
ATOM 2123 N N . SER A 1 259 ? -16.337 12.122 -3.778 1.00 93.19 259 SER A N 1
ATOM 2124 C CA . SER A 1 259 ? -15.866 10.905 -3.116 1.00 93.19 259 SER A CA 1
ATOM 2125 C C . SER A 1 259 ? -15.203 11.234 -1.794 1.00 93.19 259 SER A C 1
ATOM 2127 O O . SER A 1 259 ? -14.388 12.150 -1.713 1.00 93.19 259 SER A O 1
ATOM 2129 N N . ASP A 1 260 ? -15.451 10.405 -0.789 1.00 91.81 260 ASP A N 1
ATOM 2130 C CA . ASP A 1 260 ? -14.712 10.435 0.471 1.00 91.81 260 ASP A CA 1
ATOM 2131 C C . ASP A 1 260 ? -13.285 9.899 0.284 1.00 91.81 260 ASP A C 1
ATOM 2133 O O . ASP A 1 260 ? -12.326 10.387 0.886 1.00 91.81 260 ASP A O 1
ATOM 2137 N N . TYR A 1 261 ? -13.134 8.875 -0.567 1.00 91.75 261 TYR A N 1
ATOM 2138 C CA . TYR A 1 261 ? -11.853 8.229 -0.845 1.00 91.75 261 TYR A CA 1
ATOM 2139 C C . TYR A 1 261 ? -11.680 7.890 -2.320 1.00 91.75 261 TYR A C 1
ATOM 2141 O O . TYR A 1 261 ? -12.636 7.707 -3.069 1.00 91.75 261 TYR A O 1
ATOM 2149 N N . ILE A 1 262 ? -10.418 7.750 -2.730 1.00 93.25 262 ILE A N 1
ATOM 2150 C CA . ILE A 1 262 ? -10.047 7.465 -4.113 1.00 93.25 262 ILE A CA 1
ATOM 2151 C C . ILE A 1 262 ? -9.235 6.177 -4.194 1.00 93.25 262 ILE A C 1
ATOM 2153 O O . ILE A 1 262 ? -8.195 6.035 -3.547 1.00 93.25 262 ILE A O 1
ATOM 2157 N N . VAL A 1 263 ? -9.648 5.274 -5.080 1.00 92.94 263 VAL A N 1
ATOM 2158 C CA . VAL A 1 263 ? -8.902 4.065 -5.430 1.00 92.94 263 VAL A CA 1
ATOM 2159 C C . VAL A 1 263 ? -8.274 4.223 -6.811 1.00 92.94 263 VAL A C 1
ATOM 2161 O O . VAL A 1 263 ? -8.952 4.267 -7.838 1.00 92.94 263 VAL A O 1
ATOM 2164 N N . LEU A 1 264 ? -6.942 4.272 -6.840 1.00 93.38 264 LEU A N 1
ATOM 2165 C CA . LEU A 1 264 ? -6.156 4.343 -8.069 1.00 93.38 264 LEU A CA 1
ATOM 2166 C C . LEU A 1 264 ? -5.587 2.961 -8.415 1.00 93.38 264 LEU A C 1
ATOM 2168 O O . LEU A 1 264 ? -4.672 2.477 -7.749 1.00 93.38 264 LEU A O 1
ATOM 2172 N N . ASN A 1 265 ? -6.074 2.351 -9.492 1.00 92.94 265 ASN A N 1
ATOM 2173 C CA . ASN A 1 265 ? -5.614 1.057 -9.992 1.00 92.94 265 ASN A CA 1
ATOM 2174 C C . ASN A 1 265 ? -5.167 1.149 -11.462 1.00 92.94 265 ASN A C 1
ATOM 2176 O O . ASN A 1 265 ? -5.655 1.976 -12.227 1.00 92.94 265 ASN A O 1
ATOM 2180 N N . GLY A 1 266 ? -4.252 0.279 -11.892 1.00 91.00 266 GLY A N 1
ATOM 2181 C CA . GLY A 1 266 ? -3.858 0.140 -13.295 1.00 91.00 266 GLY A CA 1
ATOM 2182 C C . GLY A 1 266 ? -2.352 0.228 -13.532 1.00 91.00 266 GLY A C 1
ATOM 2183 O O . GLY A 1 266 ? -1.531 -0.148 -12.695 1.00 91.00 266 GLY A O 1
ATOM 2184 N N . ASN A 1 267 ? -1.954 0.692 -14.718 1.00 90.62 267 ASN A N 1
ATOM 2185 C CA . ASN A 1 267 ? -0.550 0.755 -15.107 1.00 90.62 267 ASN A CA 1
ATOM 2186 C C . ASN A 1 267 ? 0.235 1.711 -14.195 1.00 90.62 267 ASN A C 1
ATOM 2188 O O . ASN A 1 267 ? -0.018 2.916 -14.195 1.00 90.62 267 ASN A O 1
ATOM 2192 N N . ARG A 1 268 ? 1.255 1.184 -13.501 1.00 88.25 268 ARG A N 1
ATOM 2193 C CA . ARG A 1 268 ? 2.073 1.932 -12.530 1.00 88.25 268 ARG A CA 1
ATOM 2194 C C . ARG A 1 268 ? 2.544 3.288 -13.051 1.00 88.25 268 ARG A C 1
ATOM 2196 O O . ARG A 1 268 ? 2.435 4.273 -12.336 1.00 88.25 268 ARG A O 1
ATOM 2203 N N . ARG A 1 269 ? 3.038 3.357 -14.292 1.00 86.88 269 ARG A N 1
ATOM 2204 C CA . ARG A 1 269 ? 3.546 4.612 -14.860 1.00 86.88 269 ARG A CA 1
ATOM 2205 C C . ARG A 1 269 ? 2.438 5.651 -15.029 1.00 86.88 269 ARG A C 1
ATOM 2207 O O . ARG A 1 269 ? 2.656 6.807 -14.691 1.00 86.88 269 ARG A O 1
ATOM 2214 N N . ILE A 1 270 ? 1.274 5.238 -15.532 1.00 90.00 270 ILE A N 1
ATOM 2215 C CA . ILE A 1 270 ? 0.124 6.137 -15.684 1.00 90.00 270 ILE A CA 1
ATOM 2216 C C . ILE A 1 270 ? -0.349 6.617 -14.316 1.00 90.00 270 ILE A C 1
ATOM 2218 O O . ILE A 1 270 ? -0.541 7.811 -14.143 1.00 90.00 270 ILE A O 1
ATOM 2222 N N . ILE A 1 271 ? -0.478 5.715 -13.340 1.00 92.12 271 ILE A N 1
ATOM 2223 C CA . ILE A 1 271 ? -0.894 6.083 -11.983 1.00 92.12 271 ILE A CA 1
ATOM 2224 C C . ILE A 1 271 ? 0.092 7.059 -11.336 1.00 92.12 271 ILE A C 1
ATOM 2226 O O . ILE A 1 271 ? -0.340 8.023 -10.717 1.00 92.12 271 ILE A O 1
ATOM 2230 N N . THR A 1 272 ? 1.4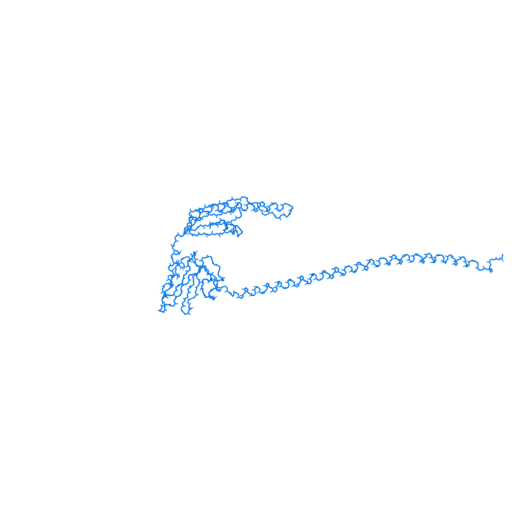03 6.868 -11.507 1.00 91.25 272 THR A N 1
ATOM 2231 C CA . THR A 1 272 ? 2.404 7.826 -11.012 1.00 91.25 272 THR A CA 1
ATOM 2232 C C . THR A 1 272 ? 2.267 9.197 -11.673 1.00 91.25 272 THR A C 1
ATOM 2234 O O . THR A 1 272 ? 2.304 10.203 -10.976 1.00 91.25 272 THR A O 1
ATOM 2237 N N . GLU A 1 273 ? 2.094 9.257 -12.997 1.00 90.31 273 GLU A N 1
ATOM 2238 C CA . GLU A 1 273 ? 1.899 10.532 -13.702 1.00 90.31 273 GLU A CA 1
ATOM 2239 C C . GLU A 1 273 ? 0.569 11.200 -13.306 1.00 90.31 273 GLU A C 1
ATOM 2241 O O . GLU A 1 273 ? 0.526 12.416 -13.152 1.00 90.31 273 GLU A O 1
ATOM 2246 N N . LEU A 1 274 ? -0.490 10.415 -13.088 1.00 91.31 274 LEU A N 1
ATOM 2247 C CA . LEU A 1 274 ? -1.802 10.898 -12.664 1.00 91.31 274 LEU A CA 1
ATOM 2248 C C . LEU A 1 274 ? -1.763 11.476 -11.246 1.00 91.31 274 LEU A C 1
ATOM 2250 O O . LEU A 1 274 ? -2.253 12.578 -11.046 1.00 91.31 274 LEU A O 1
ATOM 2254 N N . LYS A 1 275 ? -1.122 10.790 -10.287 1.00 90.75 275 LYS A N 1
ATOM 2255 C CA . LYS A 1 275 ? -0.964 11.272 -8.900 1.00 90.75 275 LYS A CA 1
ATOM 2256 C C . LYS A 1 275 ? -0.333 12.664 -8.810 1.00 90.75 275 LYS A C 1
ATOM 2258 O O . LYS A 1 275 ? -0.640 13.394 -7.885 1.00 90.75 275 LYS A O 1
ATOM 2263 N N . ASN A 1 276 ? 0.522 13.031 -9.764 1.00 90.25 276 ASN A N 1
ATOM 2264 C CA . ASN A 1 276 ? 1.156 14.351 -9.801 1.00 90.25 276 ASN A CA 1
ATOM 2265 C C . ASN A 1 276 ? 0.245 15.460 -10.363 1.00 90.25 276 ASN A C 1
ATOM 2267 O O . ASN A 1 276 ? 0.626 16.626 -10.326 1.00 90.25 276 ASN A O 1
ATOM 2271 N N . LEU A 1 277 ? -0.886 15.101 -10.974 1.00 89.81 277 LEU A N 1
ATOM 2272 C CA . LEU A 1 277 ? -1.836 16.029 -11.596 1.00 89.81 277 LEU A CA 1
ATOM 2273 C C . LEU A 1 277 ? -3.164 16.127 -10.837 1.00 89.81 277 LEU A C 1
ATOM 2275 O O . LEU A 1 277 ? -3.935 17.046 -11.111 1.00 89.81 277 LEU A O 1
ATOM 2279 N N . LEU A 1 278 ? -3.453 15.163 -9.961 1.00 87.75 278 LEU A N 1
ATOM 2280 C CA . LEU A 1 278 ? -4.612 15.210 -9.078 1.00 87.75 278 LEU A CA 1
ATOM 2281 C C . LEU A 1 278 ? -4.347 16.185 -7.914 1.00 87.75 278 LEU A C 1
ATOM 2283 O O . LEU A 1 278 ? -3.180 16.359 -7.550 1.00 87.75 278 LEU A O 1
ATOM 2287 N N . PRO A 1 279 ? -5.400 16.842 -7.394 1.00 74.44 279 PRO A N 1
ATOM 2288 C CA . PRO A 1 279 ? -5.303 17.716 -6.226 1.00 74.44 279 PRO A CA 1
ATOM 2289 C C . PRO A 1 279 ? -4.876 16.969 -4.954 1.00 74.44 279 PRO A C 1
ATOM 2291 O O . PRO A 1 279 ? -5.058 15.729 -4.890 1.00 74.44 279 PRO A O 1
#

Nearest PDB structures (foldseek):
  7o80-assembly1_By  TM=4.470E-01  e=3.487E-10  Oryctolagus cuniculus
  8ipa-assembly1_bl  TM=4.402E-01  e=9.072E-10  Triticum aestivum
  6xa1-assembly1_j  TM=4.366E-01  e=1.463E-09  Homo sapiens
  6p5n-assembly1_Aq  TM=4.575E-01  e=2.428E-08  Homo sapiens
  5dmq-assembly1_B  TM=4.454E-01  e=2.287E-08  Mus musculus